Protein AF-A0A6L2Q3A5-F1 (afdb_monomer_lite)

Radius of gyration: 37.01 Å; chains: 1; bounding box: 96×45×123 Å

Structure (mmCIF, N/CA/C/O backbone):
data_AF-A0A6L2Q3A5-F1
#
_entry.id   AF-A0A6L2Q3A5-F1
#
loop_
_atom_site.group_PDB
_atom_site.id
_atom_site.type_symbol
_atom_site.label_atom_id
_atom_site.label_alt_id
_atom_site.label_comp_id
_atom_site.label_asym_id
_atom_site.label_entity_id
_atom_site.label_seq_id
_atom_site.pdbx_PDB_ins_code
_atom_site.Cartn_x
_atom_site.Cartn_y
_atom_site.Cartn_z
_atom_site.occupancy
_atom_site.B_iso_or_equiv
_atom_site.auth_seq_id
_atom_site.auth_comp_id
_atom_site.auth_asym_id
_atom_site.auth_atom_id
_atom_site.pdbx_PDB_model_num
ATOM 1 N N . MET A 1 1 ? 43.708 10.108 -1.499 1.00 29.17 1 MET A N 1
ATOM 2 C CA . MET A 1 1 ? 44.102 8.974 -2.359 1.00 29.17 1 MET A CA 1
ATOM 3 C C . MET A 1 1 ? 43.180 8.987 -3.569 1.00 29.17 1 MET A C 1
ATOM 5 O O . MET A 1 1 ? 41.983 8.860 -3.387 1.00 29.17 1 MET A O 1
ATOM 9 N N . PHE A 1 2 ? 43.770 9.268 -4.735 1.00 28.62 2 PHE A N 1
ATOM 10 C CA . PHE A 1 2 ? 43.239 9.244 -6.107 1.00 28.62 2 PHE A CA 1
ATOM 11 C C . PHE A 1 2 ? 41.902 9.943 -6.425 1.00 28.62 2 PHE A C 1
ATOM 13 O O . PHE A 1 2 ? 40.855 9.319 -6.532 1.00 28.62 2 PHE A O 1
ATOM 20 N N . THR A 1 3 ? 41.999 11.237 -6.739 1.00 26.80 3 THR A N 1
ATOM 21 C CA . THR A 1 3 ? 41.186 11.908 -7.764 1.00 26.80 3 THR A CA 1
ATOM 22 C C . THR A 1 3 ? 42.030 12.001 -9.042 1.00 26.80 3 THR A C 1
ATOM 24 O O . THR A 1 3 ? 43.096 12.611 -9.043 1.00 26.80 3 THR A O 1
ATOM 27 N N . GLY A 1 4 ? 41.599 11.341 -10.118 1.00 26.83 4 GLY A N 1
ATOM 28 C CA . GLY A 1 4 ? 42.261 11.364 -11.426 1.00 26.83 4 GLY A CA 1
ATOM 29 C C . GLY A 1 4 ? 41.361 12.027 -12.460 1.00 26.83 4 GLY A C 1
ATOM 30 O O . GLY A 1 4 ? 40.549 11.357 -13.087 1.00 26.83 4 GLY A O 1
ATOM 31 N N . ALA A 1 5 ? 41.493 13.343 -12.615 1.00 30.02 5 ALA A N 1
ATOM 32 C CA . ALA A 1 5 ? 40.903 14.090 -13.719 1.00 30.02 5 ALA A CA 1
ATOM 33 C C . ALA A 1 5 ? 41.767 13.883 -14.973 1.00 30.02 5 ALA A C 1
ATOM 35 O O . ALA A 1 5 ? 42.941 14.249 -14.987 1.00 30.02 5 ALA A O 1
ATOM 36 N N . CYS A 1 6 ? 41.202 13.286 -16.023 1.00 27.28 6 CYS A N 1
ATOM 37 C CA . CYS A 1 6 ? 41.861 13.167 -17.319 1.00 27.28 6 CYS A CA 1
ATOM 38 C C . CYS A 1 6 ? 41.531 14.416 -18.151 1.00 27.28 6 CYS A C 1
ATOM 40 O O . CYS A 1 6 ? 40.519 14.471 -18.844 1.00 27.28 6 CYS A O 1
ATOM 42 N N . GLY A 1 7 ? 42.360 15.454 -18.022 1.00 26.64 7 GLY A N 1
ATOM 43 C CA . GLY A 1 7 ? 42.389 16.574 -18.957 1.00 26.64 7 GLY A CA 1
ATOM 44 C C . GLY A 1 7 ? 43.249 16.195 -20.159 1.00 26.64 7 GLY A C 1
ATOM 45 O O . GLY A 1 7 ? 44.461 16.037 -20.022 1.00 26.64 7 GLY A O 1
ATOM 46 N N . ILE A 1 8 ? 42.640 16.035 -21.333 1.00 30.52 8 ILE A N 1
ATOM 47 C CA . ILE A 1 8 ? 43.385 15.849 -22.580 1.00 30.52 8 ILE A CA 1
ATOM 48 C C . ILE A 1 8 ? 43.798 17.234 -23.084 1.00 30.52 8 ILE A C 1
ATOM 50 O O . ILE A 1 8 ? 42.988 18.030 -23.549 1.00 30.52 8 ILE A O 1
ATOM 54 N N . SER A 1 9 ? 45.089 17.510 -22.924 1.00 25.58 9 SER A N 1
ATOM 55 C CA . SER A 1 9 ? 45.815 18.648 -23.478 1.00 25.58 9 SER A CA 1
ATOM 56 C C . SER A 1 9 ? 45.902 18.535 -25.006 1.00 25.58 9 SER A C 1
ATOM 58 O O . SER A 1 9 ? 46.461 17.570 -25.528 1.00 25.58 9 SER A O 1
ATOM 60 N N . CYS A 1 10 ? 45.390 19.534 -25.730 1.00 27.72 10 CYS A N 1
ATOM 61 C CA . CYS A 1 10 ? 45.730 19.753 -27.135 1.00 27.72 10 CYS A CA 1
ATOM 62 C C . CYS A 1 10 ? 47.142 20.353 -27.221 1.00 27.72 10 CYS A C 1
ATOM 64 O O . CYS A 1 10 ? 47.327 21.562 -27.090 1.00 27.72 10 CYS A O 1
ATOM 66 N N . GLY A 1 11 ? 48.146 19.505 -27.450 1.00 26.97 11 GLY A N 1
ATOM 67 C CA . GLY A 1 11 ? 49.492 19.944 -27.811 1.00 26.97 11 GLY A CA 1
ATOM 68 C C . GLY A 1 11 ? 49.537 20.419 -29.265 1.00 26.97 11 GLY A C 1
ATOM 69 O O . GLY A 1 11 ? 49.390 19.618 -30.184 1.00 26.97 11 GLY A O 1
ATOM 70 N N . ALA A 1 12 ? 49.746 21.718 -29.477 1.00 28.78 12 ALA A N 1
ATOM 71 C CA . ALA A 1 12 ? 50.078 22.277 -30.786 1.00 28.78 12 ALA A CA 1
ATOM 72 C C . ALA A 1 12 ? 51.491 21.826 -31.219 1.00 28.78 12 ALA A C 1
ATOM 74 O O . ALA A 1 12 ? 52.407 21.868 -30.392 1.00 28.78 12 ALA A O 1
ATOM 75 N N . PRO A 1 13 ? 51.725 21.430 -32.485 1.00 30.73 13 PRO A N 1
ATOM 76 C CA . PRO A 1 13 ? 53.071 21.124 -32.946 1.00 30.73 13 PRO A CA 1
ATOM 77 C C . PRO A 1 13 ? 53.828 22.422 -33.258 1.00 30.73 13 PRO A C 1
ATOM 79 O O . PRO A 1 13 ? 53.325 23.307 -33.951 1.00 30.73 13 PRO A O 1
ATOM 82 N N . GLN A 1 14 ? 55.060 22.532 -32.755 1.00 28.38 14 GLN A N 1
ATOM 83 C CA . GLN A 1 14 ? 55.997 23.569 -33.182 1.00 28.38 14 GLN A CA 1
ATOM 84 C C . GLN A 1 14 ? 56.480 23.284 -34.609 1.00 28.38 14 GLN A C 1
ATOM 86 O O . GLN A 1 14 ? 57.070 22.240 -34.878 1.00 28.38 14 GLN A O 1
ATOM 91 N N . LEU A 1 15 ? 56.249 24.236 -35.513 1.00 31.38 15 LEU A N 1
ATOM 92 C CA . LEU A 1 15 ? 56.819 24.264 -36.858 1.00 31.38 15 LEU A CA 1
ATOM 93 C C . LEU A 1 15 ? 58.215 24.898 -36.801 1.00 31.38 15 LEU A C 1
ATOM 95 O O . LEU A 1 15 ? 58.347 26.110 -36.640 1.00 31.38 15 LEU A O 1
ATOM 99 N N . SER A 1 16 ? 59.256 24.082 -36.963 1.00 30.48 16 SER A N 1
ATOM 100 C CA . SER A 1 16 ? 60.596 24.530 -37.347 1.00 30.48 16 SER A CA 1
ATOM 101 C C . SER A 1 16 ? 60.943 23.924 -38.711 1.00 30.48 16 SER A C 1
ATOM 103 O O . SER A 1 16 ? 60.936 22.711 -38.894 1.00 30.48 16 SER A O 1
ATOM 105 N N . GLY A 1 17 ? 61.193 24.775 -39.706 1.00 30.61 17 GLY A N 1
ATOM 106 C CA . GLY A 1 17 ? 61.565 24.340 -41.055 1.00 30.61 17 GLY A CA 1
ATOM 107 C C . GLY A 1 17 ? 61.351 25.447 -42.081 1.00 30.61 17 GLY A C 1
ATOM 108 O O . GLY A 1 17 ? 60.230 25.898 -42.278 1.00 30.61 17 GLY A O 1
ATOM 109 N N . GLY A 1 18 ? 62.446 25.932 -42.665 1.00 30.19 18 GLY A N 1
ATOM 110 C CA . GLY A 1 18 ? 62.527 27.192 -43.400 1.00 30.19 18 GLY A CA 1
ATOM 111 C C . GLY A 1 18 ? 61.745 27.279 -44.714 1.00 30.19 18 GLY A C 1
ATOM 112 O O . GLY A 1 18 ? 61.538 26.300 -45.426 1.00 30.19 18 GLY A O 1
ATOM 113 N N . CYS A 1 19 ? 61.376 28.517 -45.048 1.00 32.41 19 CYS A N 1
ATOM 114 C CA . CYS A 1 19 ? 60.864 28.919 -46.352 1.00 32.41 19 CYS A CA 1
ATOM 115 C C . CYS A 1 19 ? 61.922 28.741 -47.448 1.00 32.41 19 CYS A C 1
ATOM 117 O O . CYS A 1 19 ? 62.985 29.358 -47.393 1.00 32.41 19 CYS A O 1
ATOM 119 N N . SER A 1 20 ? 61.579 27.995 -48.496 1.00 30.89 20 SER A N 1
ATOM 120 C CA . SER A 1 20 ? 62.204 28.120 -49.812 1.00 30.89 20 SER A CA 1
ATOM 121 C C . SER A 1 20 ? 61.278 27.567 -50.901 1.00 30.89 20 SER A C 1
ATOM 123 O O . SER A 1 20 ? 61.026 26.369 -50.948 1.00 30.89 20 SER A O 1
ATOM 125 N N . ALA A 1 21 ? 60.872 28.475 -51.793 1.00 39.31 21 ALA A N 1
ATOM 126 C CA . ALA A 1 21 ? 60.414 28.279 -53.173 1.00 39.31 21 ALA A CA 1
ATOM 127 C C . ALA A 1 21 ? 59.062 27.571 -53.442 1.00 39.31 21 ALA A C 1
ATOM 129 O O . ALA A 1 21 ? 58.962 26.353 -53.467 1.00 39.31 21 ALA A O 1
ATOM 130 N N . GLY A 1 22 ? 58.060 28.406 -53.759 1.00 51.47 22 GLY A N 1
ATOM 131 C CA . GLY A 1 22 ? 57.039 28.225 -54.806 1.00 51.47 22 GLY A CA 1
ATOM 132 C C . GLY A 1 22 ? 56.294 26.891 -54.899 1.00 51.47 22 GLY A C 1
ATOM 133 O O . GLY A 1 22 ? 56.758 25.973 -55.566 1.00 51.47 22 GLY A O 1
ATOM 134 N N . MET A 1 23 ? 55.073 26.838 -54.361 1.00 45.34 23 MET A N 1
ATOM 135 C CA . MET A 1 23 ? 54.096 25.792 -54.682 1.00 45.34 23 MET A CA 1
ATOM 136 C C . MET A 1 23 ? 52.757 26.421 -55.078 1.00 45.34 23 MET A C 1
ATOM 138 O O . MET A 1 23 ? 52.242 27.297 -54.382 1.00 45.34 23 MET A O 1
ATOM 142 N N . ASP A 1 24 ? 52.217 25.971 -56.212 1.00 58.44 24 ASP A N 1
ATOM 143 C CA . ASP A 1 24 ? 51.017 26.504 -56.857 1.00 58.44 24 ASP A CA 1
ATOM 144 C C . ASP A 1 24 ? 49.741 26.316 -56.021 1.00 58.44 24 ASP A C 1
ATOM 146 O O . ASP A 1 24 ? 49.565 25.309 -55.326 1.00 58.44 24 ASP A O 1
ATOM 150 N N . LEU A 1 25 ? 48.805 27.264 -56.164 1.00 56.00 25 LEU A N 1
ATOM 151 C CA . LEU A 1 25 ? 47.524 27.350 -55.444 1.00 56.00 25 LEU A CA 1
ATOM 152 C C . LEU A 1 25 ? 46.660 26.075 -55.573 1.00 56.00 25 LEU A C 1
ATOM 154 O O . LEU A 1 25 ? 45.930 25.716 -54.649 1.00 56.00 25 LEU A O 1
ATOM 158 N N . ASN A 1 26 ? 46.800 25.339 -56.681 1.00 56.53 26 ASN A N 1
ATOM 159 C CA . ASN A 1 26 ? 46.104 24.070 -56.917 1.00 56.53 26 ASN A CA 1
ATOM 160 C C . ASN A 1 26 ? 46.598 22.933 -56.005 1.00 56.53 26 ASN A C 1
ATOM 162 O O . ASN A 1 26 ? 45.819 22.053 -55.647 1.00 56.53 26 ASN A O 1
ATOM 166 N N . THR A 1 27 ? 47.860 22.969 -55.571 1.00 57.12 27 THR A N 1
ATOM 167 C CA . THR A 1 27 ? 48.454 21.962 -54.673 1.00 57.12 27 THR A CA 1
ATOM 168 C C . THR A 1 27 ? 47.945 22.121 -53.240 1.00 57.12 27 THR A C 1
ATOM 170 O O . THR A 1 27 ? 47.695 21.136 -52.551 1.00 57.12 27 THR A O 1
ATOM 173 N N . ILE A 1 28 ? 47.716 23.364 -52.805 1.00 60.94 28 ILE A N 1
ATOM 174 C CA . ILE A 1 28 ? 47.159 23.682 -51.481 1.00 60.94 28 ILE A CA 1
ATOM 175 C C . ILE A 1 28 ? 45.678 23.283 -51.418 1.00 60.94 28 ILE A C 1
ATOM 177 O O . ILE A 1 28 ? 45.245 22.695 -50.428 1.00 60.94 28 ILE A O 1
ATOM 181 N N . ALA A 1 29 ? 44.921 23.522 -52.495 1.00 59.03 29 ALA A N 1
ATOM 182 C CA . ALA A 1 29 ? 43.527 23.091 -52.603 1.00 59.03 29 ALA A CA 1
ATOM 183 C C . ALA A 1 29 ? 43.388 21.557 -52.596 1.00 59.03 29 ALA A C 1
ATOM 185 O O . ALA A 1 29 ? 42.488 21.028 -51.945 1.00 59.03 29 ALA A O 1
ATOM 186 N N . PHE A 1 30 ? 44.306 20.835 -53.249 1.00 61.16 30 PHE A N 1
ATOM 187 C CA . PHE A 1 30 ? 44.312 19.369 -53.252 1.00 61.16 30 PHE A CA 1
ATOM 188 C C . PHE A 1 30 ? 44.667 18.787 -51.874 1.00 61.16 30 PHE A C 1
ATOM 190 O O . PHE A 1 30 ? 44.027 17.836 -51.426 1.00 61.16 30 PHE A O 1
ATOM 197 N N . CYS A 1 31 ? 45.617 19.402 -51.159 1.00 57.50 31 CYS A N 1
ATOM 198 C CA . CYS A 1 31 ? 45.943 19.030 -49.781 1.00 57.50 31 CYS A CA 1
ATOM 199 C C . CYS A 1 31 ? 44.785 19.305 -48.807 1.00 57.50 31 CYS A C 1
ATOM 201 O O . CYS A 1 31 ? 44.540 18.474 -47.939 1.00 57.50 31 CYS A O 1
ATOM 203 N N . PHE A 1 32 ? 44.040 20.407 -48.971 1.00 58.88 32 PHE A N 1
ATOM 204 C CA . PHE A 1 32 ? 42.845 20.706 -48.165 1.00 58.88 32 PHE A CA 1
ATOM 205 C C . PHE A 1 32 ? 41.656 19.781 -48.473 1.00 58.88 32 PHE A C 1
ATOM 207 O O . PHE A 1 32 ? 40.903 19.421 -47.572 1.00 58.88 32 PHE A O 1
ATOM 214 N N . LEU A 1 33 ? 41.489 19.355 -49.728 1.00 58.53 33 LEU A N 1
ATOM 215 C CA . LEU A 1 33 ? 40.471 18.371 -50.113 1.00 58.53 33 LEU A CA 1
ATOM 216 C C . LEU A 1 33 ? 40.798 16.969 -49.584 1.00 58.53 33 LEU A C 1
ATOM 218 O O . LEU A 1 33 ? 39.898 16.281 -49.111 1.00 58.53 33 LEU A O 1
ATOM 222 N N . LEU A 1 34 ? 42.073 16.564 -49.596 1.00 57.03 34 LEU A N 1
ATOM 223 C CA . LEU A 1 34 ? 42.525 15.290 -49.025 1.00 57.03 34 LEU A CA 1
ATOM 224 C C . LEU A 1 34 ? 42.427 15.260 -47.496 1.00 57.03 34 LEU A C 1
ATOM 226 O O . LEU A 1 34 ? 42.027 14.236 -46.944 1.00 57.03 34 LEU A O 1
ATOM 230 N N . THR A 1 35 ? 42.720 16.365 -46.803 1.00 55.88 35 THR A N 1
ATOM 231 C CA . THR A 1 35 ? 42.505 16.445 -45.351 1.00 55.88 35 THR A CA 1
ATOM 232 C C . THR A 1 35 ? 41.017 16.497 -45.004 1.00 55.88 35 THR A C 1
ATOM 234 O O . THR A 1 35 ? 40.606 15.793 -44.087 1.00 55.88 35 THR A O 1
ATOM 237 N N . CYS A 1 36 ? 40.172 17.191 -45.774 1.00 52.50 36 CYS A N 1
ATOM 238 C CA . CYS A 1 36 ? 38.713 17.147 -45.589 1.00 52.50 36 CYS A CA 1
ATOM 239 C C . CYS A 1 36 ? 38.091 15.771 -45.894 1.00 52.50 36 CYS A C 1
ATOM 241 O O . CYS A 1 36 ? 37.135 15.389 -45.227 1.00 52.50 36 CYS A O 1
ATOM 243 N N . LEU A 1 37 ? 38.637 14.994 -46.837 1.00 50.38 37 L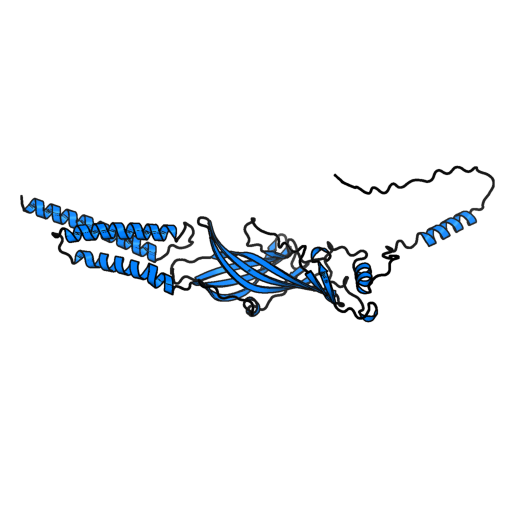EU A N 1
ATOM 244 C CA . LEU A 1 37 ? 38.208 13.608 -47.095 1.00 50.38 37 LEU A CA 1
ATOM 245 C C . LEU A 1 37 ? 38.610 12.635 -45.971 1.00 50.38 37 LEU A C 1
ATOM 247 O O . LEU A 1 37 ? 37.942 11.622 -45.793 1.00 50.38 37 LEU A O 1
ATOM 251 N N . GLN A 1 38 ? 39.654 12.945 -45.194 1.00 50.34 38 GLN A N 1
ATOM 252 C CA . GLN A 1 38 ? 40.059 12.179 -44.002 1.00 50.34 38 GLN A CA 1
ATOM 253 C C . GLN A 1 38 ? 39.375 12.672 -42.710 1.00 50.34 38 GLN A C 1
ATOM 255 O O . GLN A 1 38 ? 39.211 11.903 -41.770 1.00 50.34 38 GLN A O 1
ATOM 260 N N . LEU A 1 39 ? 38.938 13.936 -42.665 1.00 50.53 39 LEU A N 1
ATOM 261 C CA . LEU A 1 39 ? 38.184 14.533 -41.549 1.00 50.53 39 LEU A CA 1
ATOM 262 C C . LEU A 1 39 ? 36.655 14.411 -41.717 1.00 50.53 39 LEU A C 1
ATOM 264 O O . LEU A 1 39 ? 35.896 14.704 -40.795 1.00 50.53 39 LEU A O 1
ATOM 268 N N . GLY A 1 40 ? 36.193 13.939 -42.875 1.00 48.47 40 GLY A N 1
ATOM 269 C CA . GLY A 1 40 ? 34.790 13.735 -43.225 1.00 48.47 40 GLY A CA 1
ATOM 270 C C . GLY A 1 40 ? 34.231 12.373 -42.813 1.00 48.47 40 GLY A C 1
ATOM 271 O O . GLY A 1 40 ? 33.628 11.704 -43.641 1.00 48.47 40 GLY A O 1
ATOM 272 N N . CYS A 1 41 ? 34.450 11.954 -41.565 1.00 43.62 41 CYS A N 1
ATOM 273 C CA . CYS A 1 41 ? 33.616 11.000 -40.821 1.00 43.62 41 CYS A CA 1
ATOM 274 C C . CYS A 1 41 ? 34.160 10.890 -39.387 1.00 43.62 41 CYS A C 1
ATOM 276 O O . CYS A 1 41 ? 34.829 9.921 -39.043 1.00 43.62 41 CYS A O 1
ATOM 278 N N . CYS A 1 42 ? 33.806 11.827 -38.503 1.00 41.41 42 CYS A N 1
ATOM 279 C CA . CYS A 1 42 ? 33.703 11.493 -37.077 1.00 41.41 42 CYS A CA 1
ATOM 280 C C . CYS A 1 42 ? 32.483 10.579 -36.890 1.00 41.41 42 CYS A C 1
ATOM 282 O O . CYS A 1 42 ? 31.465 10.965 -36.322 1.00 41.41 42 CYS A O 1
ATOM 284 N N . ARG A 1 43 ? 32.560 9.360 -37.427 1.00 46.78 43 ARG A N 1
ATOM 285 C CA . ARG A 1 43 ? 31.737 8.261 -36.942 1.00 46.78 43 ARG A CA 1
ATOM 286 C C . ARG A 1 43 ? 32.395 7.883 -35.626 1.00 46.78 43 ARG A C 1
ATOM 288 O O . ARG A 1 43 ? 33.588 7.607 -35.622 1.00 46.78 43 ARG A O 1
ATOM 295 N N . SER A 1 44 ? 31.672 7.952 -34.516 1.00 53.19 44 SER A N 1
ATOM 296 C CA . SER A 1 44 ? 32.150 7.433 -33.235 1.00 53.19 44 SER A CA 1
ATOM 297 C C . SER A 1 44 ? 32.597 5.985 -33.451 1.00 53.19 44 SER A C 1
ATOM 299 O O . SER A 1 44 ? 31.761 5.093 -33.600 1.00 53.19 44 SER A O 1
ATOM 301 N N . GLU A 1 45 ? 33.902 5.748 -33.586 1.00 59.53 45 GLU A N 1
ATOM 302 C CA . GLU A 1 45 ? 34.428 4.415 -33.856 1.00 59.53 45 GLU A CA 1
ATOM 303 C C . GLU A 1 45 ? 34.334 3.591 -32.574 1.00 59.53 45 GLU A C 1
ATOM 305 O O . GLU A 1 45 ? 35.271 3.487 -31.791 1.00 59.53 45 GLU A O 1
ATOM 310 N N . CYS A 1 46 ? 33.177 2.970 -32.360 1.00 66.44 46 CYS A N 1
ATOM 311 C CA . CYS A 1 46 ? 32.963 1.965 -31.324 1.00 66.44 46 CYS A CA 1
ATOM 312 C C . CYS A 1 46 ? 33.591 0.612 -31.723 1.00 66.44 46 CYS A C 1
ATOM 314 O O . CYS A 1 46 ? 32.958 -0.433 -31.590 1.00 66.44 46 CYS A O 1
ATOM 316 N N . LYS A 1 47 ? 34.825 0.610 -32.250 1.00 62.50 47 LYS A N 1
ATOM 317 C CA . LYS A 1 47 ? 35.569 -0.605 -32.621 1.00 62.50 47 LYS A CA 1
ATOM 318 C C . LYS A 1 47 ? 36.692 -0.877 -31.625 1.00 62.50 47 LYS A C 1
ATOM 320 O O . LYS A 1 47 ? 37.491 0.001 -31.321 1.00 62.50 47 LYS A O 1
ATOM 325 N N . SER A 1 48 ? 36.765 -2.116 -31.154 1.00 61.59 48 SER A N 1
ATOM 326 C CA . SER A 1 48 ? 37.829 -2.639 -30.293 1.00 61.59 48 SER A CA 1
ATOM 327 C C . SER A 1 48 ? 38.672 -3.681 -31.039 1.00 61.59 48 SER A C 1
ATOM 329 O O . SER A 1 48 ? 38.257 -4.248 -32.050 1.00 61.59 48 SER A O 1
ATOM 331 N N . SER A 1 49 ? 39.882 -3.917 -30.532 1.00 58.69 49 SER A N 1
ATOM 332 C CA . SER A 1 49 ? 40.902 -4.813 -31.093 1.00 58.69 49 SER A CA 1
ATOM 333 C C . SER A 1 49 ? 41.015 -6.170 -30.371 1.00 58.69 49 SER A C 1
ATOM 335 O O . SER A 1 49 ? 41.996 -6.885 -30.571 1.00 58.69 49 SER A O 1
ATOM 337 N N . ALA A 1 50 ? 40.045 -6.534 -29.523 1.00 61.38 50 ALA A N 1
ATOM 338 C CA . ALA A 1 50 ? 40.092 -7.730 -28.674 1.00 61.38 50 ALA A CA 1
ATOM 339 C C . ALA A 1 50 ? 39.153 -8.852 -29.172 1.00 61.38 50 ALA A C 1
ATOM 341 O O . ALA A 1 50 ? 38.147 -8.558 -29.820 1.00 61.38 50 ALA A O 1
ATOM 342 N N . PRO A 1 51 ? 39.441 -10.138 -28.872 1.00 57.09 51 PRO A N 1
ATOM 343 C CA . PRO A 1 51 ? 38.501 -11.225 -29.124 1.00 57.09 51 PRO A CA 1
ATOM 344 C C . PRO A 1 51 ? 37.324 -11.102 -28.154 1.00 57.09 51 PRO A C 1
ATOM 346 O O . PRO A 1 51 ? 37.493 -11.186 -26.939 1.00 57.09 51 PRO A O 1
ATOM 349 N N . GLU A 1 52 ? 36.134 -10.887 -28.694 1.00 69.56 52 GLU A N 1
ATOM 350 C CA . GLU A 1 52 ? 34.933 -10.585 -27.920 1.00 69.56 52 GLU A CA 1
ATOM 351 C C . GLU A 1 52 ? 33.846 -11.610 -28.171 1.00 69.56 52 GLU A C 1
ATOM 353 O O . GLU A 1 52 ? 33.730 -12.157 -29.270 1.00 69.56 52 GLU A O 1
ATOM 358 N N . THR A 1 53 ? 33.033 -11.873 -27.147 1.00 87.56 53 THR A N 1
ATOM 359 C CA . THR A 1 53 ? 31.839 -12.689 -27.344 1.00 87.56 53 THR A CA 1
ATOM 360 C C . THR A 1 53 ? 30.852 -11.948 -28.251 1.00 87.56 53 THR A C 1
ATOM 362 O O . THR A 1 53 ? 30.812 -10.717 -28.279 1.00 87.56 53 THR A O 1
ATOM 365 N N . GLU A 1 54 ? 30.009 -12.688 -28.976 1.00 88.38 54 GLU A N 1
ATOM 366 C CA . GLU A 1 54 ? 28.953 -12.102 -29.820 1.00 88.38 54 GLU A CA 1
ATOM 367 C C . GLU A 1 54 ? 28.027 -11.159 -29.021 1.00 88.38 54 GLU A C 1
ATOM 369 O O . GLU A 1 54 ? 27.553 -10.155 -29.550 1.00 88.38 54 GLU A O 1
ATOM 374 N N . LEU A 1 55 ? 27.827 -11.439 -27.724 1.00 89.75 55 LEU A N 1
ATOM 375 C CA . LEU A 1 55 ? 27.066 -10.587 -26.808 1.00 89.75 55 LEU A CA 1
ATOM 376 C C . LEU A 1 55 ? 27.800 -9.283 -26.465 1.00 89.75 55 LEU A C 1
ATOM 378 O O . LEU A 1 55 ? 27.158 -8.239 -26.368 1.00 89.75 55 LEU A O 1
ATOM 382 N N . ASP A 1 56 ? 29.119 -9.321 -26.279 1.00 89.44 56 ASP A N 1
ATOM 383 C CA . ASP A 1 56 ? 29.910 -8.118 -25.996 1.00 89.44 56 ASP A CA 1
ATOM 384 C C . ASP A 1 56 ? 29.957 -7.195 -27.216 1.00 89.44 56 ASP A C 1
ATOM 386 O O . ASP A 1 56 ? 29.805 -5.978 -27.070 1.00 89.44 56 ASP A O 1
ATOM 390 N N . ARG A 1 57 ? 30.075 -7.775 -28.422 1.00 90.50 57 ARG A N 1
ATOM 391 C CA . ARG A 1 57 ? 29.949 -7.028 -29.682 1.00 90.50 57 ARG A CA 1
ATOM 392 C C . ARG A 1 57 ? 28.583 -6.350 -29.778 1.00 90.50 57 ARG A C 1
ATOM 394 O O . ARG A 1 57 ? 28.528 -5.141 -29.989 1.00 90.50 57 ARG A O 1
ATOM 401 N N . LEU A 1 58 ? 27.502 -7.104 -29.549 1.00 92.00 58 LEU A N 1
ATOM 402 C CA . LEU A 1 58 ? 26.136 -6.573 -29.549 1.00 92.00 58 LEU A CA 1
ATOM 403 C C . LEU A 1 58 ? 25.977 -5.419 -28.554 1.00 92.00 58 LEU A C 1
ATOM 405 O O . LEU A 1 58 ? 25.509 -4.349 -28.928 1.00 92.00 58 LEU A O 1
ATOM 409 N N . LYS A 1 59 ? 26.386 -5.609 -27.294 1.00 91.62 59 LYS A N 1
ATOM 410 C CA . LYS A 1 59 ? 26.263 -4.572 -26.262 1.00 91.62 59 LYS A CA 1
ATOM 411 C C . LYS A 1 59 ? 27.002 -3.299 -26.659 1.00 91.62 59 LYS A C 1
ATOM 413 O O . LYS A 1 59 ? 26.459 -2.213 -26.491 1.00 91.62 59 LYS A O 1
ATOM 418 N N . ARG A 1 60 ? 28.216 -3.401 -27.200 1.00 89.25 60 ARG A N 1
ATOM 419 C CA . ARG A 1 60 ? 28.966 -2.206 -27.598 1.00 89.25 60 ARG A CA 1
ATOM 420 C C . ARG A 1 60 ? 28.295 -1.455 -28.734 1.00 89.25 60 ARG A C 1
ATOM 422 O O . ARG A 1 60 ? 28.217 -0.235 -28.658 1.00 89.25 60 ARG A O 1
ATOM 429 N N . GLU A 1 61 ? 27.836 -2.160 -29.765 1.00 90.56 61 GLU A N 1
ATOM 430 C CA . GLU A 1 61 ? 27.147 -1.524 -30.890 1.00 90.56 61 GLU A CA 1
ATOM 431 C C . GLU A 1 61 ? 25.831 -0.881 -30.442 1.00 90.56 61 GLU A C 1
ATOM 433 O O . GLU A 1 61 ? 25.551 0.251 -30.823 1.00 90.56 61 GLU A O 1
ATOM 438 N N . LEU A 1 62 ? 25.084 -1.550 -29.560 1.00 91.50 62 LEU A N 1
ATOM 439 C CA . LEU A 1 62 ? 23.802 -1.064 -29.056 1.00 91.50 62 LEU A CA 1
ATOM 440 C C . LEU A 1 62 ? 23.935 0.166 -28.144 1.00 91.50 62 LEU A C 1
ATOM 442 O O . LEU A 1 62 ? 23.125 1.083 -28.230 1.00 91.50 62 LEU A O 1
ATOM 446 N N . PHE A 1 63 ? 24.958 0.206 -27.283 1.00 92.12 63 PHE A N 1
ATOM 447 C CA . PHE A 1 63 ? 25.200 1.335 -26.369 1.00 92.12 63 PHE A CA 1
ATOM 448 C C . PHE A 1 63 ? 26.110 2.421 -26.955 1.00 92.12 63 PHE A C 1
ATOM 450 O O . PHE A 1 63 ? 26.406 3.411 -26.285 1.00 92.12 63 PHE A O 1
ATOM 457 N N . CYS A 1 64 ? 26.552 2.275 -28.205 1.00 91.06 64 CYS A N 1
ATOM 458 C CA . CYS A 1 64 ? 27.373 3.274 -28.876 1.00 91.06 64 CYS A CA 1
ATOM 459 C C . CYS A 1 64 ? 26.562 4.557 -29.118 1.00 91.06 64 CYS A C 1
ATOM 461 O O . CYS A 1 64 ? 25.675 4.590 -29.966 1.00 91.06 64 CYS A O 1
ATOM 463 N N . GLY A 1 65 ? 26.863 5.623 -28.371 1.00 87.94 65 GLY A N 1
ATOM 464 C CA . GLY A 1 65 ? 26.125 6.888 -28.468 1.00 87.94 65 GLY A CA 1
ATOM 465 C C . GLY A 1 65 ? 24.704 6.830 -27.896 1.00 87.94 65 GLY A C 1
ATOM 466 O O . GLY A 1 65 ? 23.921 7.748 -28.132 1.00 87.94 65 GLY A O 1
ATOM 467 N N . TYR A 1 66 ? 24.368 5.772 -27.151 1.00 92.62 66 TYR A N 1
ATOM 468 C CA . TYR A 1 66 ? 23.105 5.691 -26.429 1.00 92.62 66 TYR A CA 1
ATOM 469 C C . TYR A 1 66 ? 23.165 6.569 -25.180 1.00 92.62 66 TYR A C 1
ATOM 471 O O . TYR A 1 66 ? 24.026 6.389 -24.321 1.00 92.62 66 TYR A O 1
ATOM 479 N N . GLU A 1 67 ? 22.213 7.487 -25.070 1.00 91.50 67 GLU A N 1
ATOM 480 C CA . GLU A 1 67 ? 22.071 8.378 -23.927 1.00 91.50 67 GLU A CA 1
ATOM 481 C C . GLU A 1 67 ? 20.813 7.989 -23.139 1.00 91.50 67 GLU A C 1
ATOM 483 O O . GLU A 1 67 ? 19.686 8.083 -23.641 1.00 91.50 67 GLU A O 1
ATOM 488 N N . ASN A 1 68 ? 21.010 7.533 -21.899 1.00 89.88 68 ASN A N 1
ATOM 489 C CA . ASN A 1 68 ? 19.942 7.011 -21.041 1.00 89.88 68 ASN A CA 1
ATOM 490 C C . ASN A 1 68 ? 19.045 8.112 -20.450 1.00 89.88 68 ASN A C 1
ATOM 492 O O . ASN A 1 68 ? 17.952 7.816 -19.975 1.00 89.88 68 ASN A O 1
ATOM 496 N N . SER A 1 69 ? 19.468 9.377 -20.496 1.00 87.38 69 SER A N 1
ATOM 497 C CA . SER A 1 69 ? 18.651 10.518 -20.071 1.00 87.38 69 SER A CA 1
ATOM 498 C C . SER A 1 69 ? 17.572 10.900 -21.094 1.00 87.38 69 SER A C 1
ATOM 500 O O . SER A 1 69 ? 16.603 11.577 -20.747 1.00 87.38 69 SER A O 1
ATOM 502 N N . ILE A 1 70 ? 17.690 10.432 -22.342 1.00 89.06 70 ILE A N 1
ATOM 503 C CA . ILE A 1 70 ? 16.750 10.744 -23.421 1.00 89.06 70 ILE A CA 1
ATOM 504 C C . ILE A 1 70 ? 15.618 9.715 -23.447 1.00 89.06 70 ILE A C 1
ATOM 506 O O . ILE A 1 70 ? 15.856 8.516 -23.627 1.00 89.06 70 ILE A O 1
ATOM 510 N N . LYS A 1 71 ? 14.381 10.209 -23.324 1.00 88.56 71 LYS A N 1
ATOM 511 C CA . LYS A 1 71 ? 13.149 9.419 -23.425 1.00 88.56 71 LYS A CA 1
ATOM 512 C C . LYS A 1 71 ? 13.007 8.781 -24.814 1.00 88.56 71 LYS A C 1
ATOM 514 O O . LYS A 1 71 ? 13.197 9.485 -25.805 1.00 88.56 71 LYS A O 1
ATOM 519 N N . PRO A 1 72 ? 12.644 7.490 -24.915 1.00 88.25 72 PRO A N 1
ATOM 520 C CA . PRO A 1 72 ? 12.339 6.869 -26.192 1.00 88.25 72 PRO A CA 1
ATOM 521 C C . PRO A 1 72 ? 11.031 7.426 -26.749 1.00 88.25 72 PRO A C 1
ATOM 523 O O . PRO A 1 72 ? 10.016 7.505 -26.052 1.00 88.25 72 PRO A O 1
ATOM 526 N N . GLU A 1 73 ? 11.046 7.806 -28.018 1.00 81.38 73 GLU A N 1
ATOM 527 C CA . GLU A 1 73 ? 9.831 8.149 -28.750 1.00 81.38 73 GLU A CA 1
ATOM 528 C C . GLU A 1 73 ? 9.149 6.863 -29.222 1.00 81.38 73 GLU A C 1
ATOM 530 O O . GLU A 1 73 ? 9.810 5.878 -29.554 1.00 81.38 73 GLU A O 1
ATOM 535 N N . SER A 1 74 ? 7.816 6.846 -29.209 1.00 73.25 74 SER A N 1
ATOM 536 C CA . SER A 1 74 ? 7.068 5.712 -29.738 1.00 73.25 74 SER A CA 1
ATOM 537 C C . SER A 1 74 ? 6.970 5.826 -31.255 1.00 73.25 74 SER A C 1
ATOM 539 O O . SER A 1 74 ? 6.863 6.919 -31.812 1.00 73.25 74 SER A O 1
ATOM 541 N N . ARG A 1 75 ? 6.882 4.680 -31.932 1.00 67.44 75 ARG A N 1
ATOM 542 C CA . ARG A 1 75 ? 6.621 4.599 -33.374 1.00 67.44 75 ARG A CA 1
ATOM 543 C C . ARG A 1 75 ? 5.409 5.419 -33.827 1.00 67.44 75 ARG A C 1
ATOM 545 O O . ARG A 1 75 ? 5.358 5.874 -34.968 1.00 67.44 75 ARG A O 1
ATOM 552 N N . TRP A 1 76 ? 4.410 5.562 -32.953 1.00 65.31 76 TRP A N 1
ATOM 553 C CA . TRP A 1 76 ? 3.116 6.180 -33.259 1.00 65.31 76 TRP A CA 1
ATOM 554 C C . TRP A 1 76 ? 2.947 7.589 -32.676 1.00 65.31 76 TRP A C 1
ATOM 556 O O . TRP A 1 76 ? 1.871 8.170 -32.809 1.00 65.31 76 TRP A O 1
ATOM 566 N N . GLY A 1 77 ? 3.985 8.158 -32.054 1.00 75.12 77 GLY A N 1
ATOM 567 C CA . GLY A 1 77 ? 3.944 9.518 -31.525 1.00 75.12 77 GLY A CA 1
ATOM 568 C C . GLY A 1 77 ? 4.982 9.794 -30.440 1.00 75.12 77 GLY A C 1
ATOM 569 O O . GLY A 1 77 ? 5.763 8.937 -30.040 1.00 75.12 77 GLY A O 1
ATOM 570 N N . ASN A 1 78 ? 4.951 11.011 -29.901 1.00 81.00 78 ASN A N 1
ATOM 571 C CA . ASN A 1 78 ? 5.899 11.446 -28.872 1.00 81.00 78 ASN A CA 1
ATOM 572 C C . ASN A 1 78 ? 5.562 10.918 -27.455 1.00 81.00 78 ASN A C 1
ATOM 574 O O . ASN A 1 78 ? 6.183 11.318 -26.474 1.00 81.00 78 ASN A O 1
ATOM 578 N N . THR A 1 79 ? 4.582 10.023 -27.313 1.00 86.81 79 THR A N 1
ATOM 579 C CA . THR A 1 79 ? 4.167 9.464 -26.017 1.00 86.81 79 THR A CA 1
ATOM 580 C C . THR A 1 79 ? 4.752 8.073 -25.833 1.00 86.81 79 THR A C 1
ATOM 582 O O . THR A 1 79 ? 4.561 7.198 -26.674 1.00 86.81 79 THR A O 1
ATOM 585 N N . THR A 1 80 ? 5.455 7.850 -24.727 1.00 88.94 80 THR A N 1
ATOM 586 C CA . THR A 1 80 ? 5.982 6.532 -24.364 1.00 88.94 80 THR A CA 1
ATOM 587 C C . THR A 1 80 ? 4.928 5.797 -23.551 1.00 88.94 80 THR A C 1
ATOM 589 O O . THR A 1 80 ? 4.524 6.266 -22.487 1.00 88.94 80 THR A O 1
ATOM 592 N N . LEU A 1 81 ? 4.486 4.643 -24.042 1.00 90.69 81 LEU A N 1
ATOM 593 C CA . LEU A 1 81 ? 3.537 3.798 -23.327 1.00 90.69 81 LEU A CA 1
ATOM 594 C C . LEU A 1 81 ? 4.294 2.892 -22.360 1.00 90.69 81 LEU A C 1
ATOM 596 O O . LEU A 1 81 ? 5.209 2.170 -22.766 1.00 90.69 81 LEU A O 1
ATOM 600 N N . VAL A 1 82 ? 3.906 2.918 -21.088 1.00 90.62 82 VAL A N 1
ATOM 601 C CA . VAL A 1 82 ? 4.488 2.052 -20.061 1.00 90.62 82 VAL A CA 1
ATOM 602 C C . VAL A 1 82 ? 3.385 1.193 -19.466 1.00 90.62 82 VAL A C 1
ATOM 604 O O . VAL A 1 82 ? 2.452 1.686 -18.832 1.00 90.62 82 VAL A O 1
ATOM 607 N N . HIS A 1 83 ? 3.500 -0.119 -19.654 1.00 90.44 83 HIS A N 1
ATOM 608 C CA . HIS A 1 83 ? 2.660 -1.080 -18.959 1.00 90.44 83 HIS A CA 1
ATOM 609 C C . HIS A 1 83 ? 3.221 -1.301 -17.560 1.00 90.44 83 HIS A C 1
ATOM 611 O O . HIS A 1 83 ? 4.338 -1.803 -17.399 1.00 90.44 83 HIS A O 1
ATOM 617 N N . MET A 1 84 ? 2.427 -0.934 -16.561 1.00 86.88 84 MET A N 1
ATOM 618 C CA . MET A 1 84 ? 2.750 -1.149 -15.162 1.00 86.88 84 MET A CA 1
ATOM 619 C C . MET A 1 84 ? 1.898 -2.281 -14.609 1.00 86.88 84 MET A C 1
ATOM 621 O O . MET A 1 84 ? 0.675 -2.277 -14.720 1.00 86.88 84 MET A O 1
ATOM 625 N N . TYR A 1 85 ? 2.562 -3.231 -13.974 1.00 87.56 85 TYR A N 1
ATOM 626 C CA . TYR A 1 85 ? 1.944 -4.366 -13.322 1.00 87.56 85 TYR A CA 1
ATOM 627 C C . TYR A 1 85 ? 2.347 -4.373 -11.847 1.00 87.56 85 TYR A C 1
ATOM 629 O O . TYR A 1 85 ? 3.533 -4.362 -11.525 1.00 87.56 85 TYR A O 1
ATOM 637 N N . LEU A 1 86 ? 1.368 -4.377 -10.950 1.00 85.88 86 LEU A N 1
ATOM 638 C CA . LEU A 1 86 ? 1.531 -4.357 -9.502 1.00 85.88 86 LEU A CA 1
ATOM 639 C C . LEU A 1 86 ? 0.915 -5.625 -8.918 1.00 85.88 86 LEU A C 1
ATOM 641 O O . LEU A 1 86 ? -0.284 -5.835 -9.033 1.00 85.88 86 LEU A O 1
ATOM 645 N N . LEU A 1 87 ? 1.727 -6.457 -8.277 1.00 88.88 87 LEU A N 1
ATOM 646 C CA . LEU A 1 87 ? 1.274 -7.661 -7.581 1.00 88.88 87 LEU A CA 1
ATOM 647 C C . LEU A 1 87 ? 1.490 -7.457 -6.084 1.00 88.88 87 LEU A C 1
ATOM 649 O O . LEU A 1 87 ? 2.634 -7.367 -5.629 1.00 88.88 87 LEU A O 1
ATOM 653 N N . LEU A 1 88 ? 0.411 -7.359 -5.312 1.00 89.00 88 LEU A N 1
ATOM 654 C CA . LEU A 1 88 ? 0.484 -7.226 -3.862 1.00 89.00 88 LEU A CA 1
ATOM 655 C C . LEU A 1 88 ? 1.004 -8.538 -3.272 1.00 89.00 88 LEU A C 1
ATOM 657 O O . LEU A 1 88 ? 0.375 -9.585 -3.406 1.00 89.00 88 LEU A O 1
ATOM 661 N N . ARG A 1 89 ? 2.151 -8.483 -2.593 1.00 89.00 89 ARG A N 1
ATOM 662 C CA . ARG A 1 89 ? 2.742 -9.652 -1.932 1.00 89.00 89 ARG A CA 1
ATOM 663 C C . ARG A 1 89 ? 2.304 -9.759 -0.481 1.00 89.00 89 ARG A C 1
ATOM 665 O O . ARG A 1 89 ? 1.941 -10.833 -0.021 1.00 89.00 89 ARG A O 1
ATOM 672 N N . ARG A 1 90 ? 2.394 -8.658 0.257 1.00 89.06 90 ARG A N 1
ATOM 673 C CA . ARG A 1 90 ? 2.009 -8.568 1.670 1.00 89.06 90 ARG A CA 1
ATOM 674 C C . ARG A 1 90 ? 1.775 -7.112 2.035 1.00 89.06 90 ARG A C 1
ATOM 676 O O . ARG A 1 90 ? 2.264 -6.221 1.344 1.00 89.06 90 ARG A O 1
ATOM 683 N N . PHE A 1 91 ? 1.115 -6.883 3.156 1.00 87.88 91 PHE A N 1
ATOM 684 C CA . PHE A 1 91 ? 1.020 -5.561 3.752 1.00 87.88 91 PHE A CA 1
ATOM 685 C C . PHE A 1 91 ? 1.124 -5.645 5.269 1.00 87.88 91 PHE A C 1
ATOM 687 O O . PHE A 1 91 ? 0.803 -6.676 5.869 1.00 87.88 91 PHE A O 1
ATOM 694 N N . THR A 1 92 ? 1.559 -4.549 5.876 1.00 83.50 92 THR A N 1
ATOM 695 C CA . THR A 1 92 ? 1.637 -4.382 7.324 1.00 83.50 92 THR A CA 1
ATOM 696 C C . THR A 1 92 ? 1.050 -3.026 7.667 1.00 83.50 92 THR A C 1
ATOM 698 O O . THR A 1 92 ? 1.495 -2.019 7.123 1.00 83.50 92 THR A O 1
ATOM 701 N N . LEU A 1 93 ? 0.056 -2.997 8.552 1.00 75.81 93 LEU A N 1
ATOM 702 C CA . LEU A 1 93 ? -0.399 -1.737 9.121 1.00 75.81 93 LEU A CA 1
ATOM 703 C C . LEU A 1 93 ? 0.571 -1.349 10.228 1.00 75.81 93 LEU A C 1
ATOM 705 O O . LEU A 1 93 ? 0.852 -2.144 11.125 1.00 75.81 93 LEU A O 1
ATOM 709 N N . VAL A 1 94 ? 1.099 -0.138 10.125 1.00 69.88 94 VAL A N 1
ATOM 710 C CA . VAL A 1 94 ? 1.901 0.492 11.161 1.00 69.88 94 VAL A CA 1
ATOM 711 C C . VAL A 1 94 ? 1.073 1.662 11.658 1.00 69.88 94 VAL A C 1
ATOM 713 O O . VAL A 1 94 ? 0.971 2.692 10.997 1.00 69.88 94 VAL A O 1
ATOM 716 N N . SER A 1 95 ? 0.431 1.474 12.806 1.00 61.12 95 SER A N 1
ATOM 717 C CA . SER A 1 95 ? -0.174 2.597 13.514 1.00 61.12 95 SER A CA 1
ATOM 718 C C . SER A 1 95 ? 0.961 3.290 14.260 1.00 61.12 95 SER A C 1
ATOM 720 O O . SER A 1 95 ? 1.519 2.726 15.205 1.00 61.12 95 SER A O 1
ATOM 722 N N . ASP A 1 96 ? 1.397 4.444 13.754 1.00 53.69 96 ASP A N 1
ATOM 723 C CA . ASP A 1 96 ? 2.317 5.297 14.496 1.00 53.69 96 ASP A CA 1
ATOM 724 C C . ASP A 1 96 ? 1.513 6.094 15.523 1.00 53.69 96 ASP A C 1
ATOM 726 O O . ASP A 1 96 ? 0.466 6.664 15.213 1.00 53.69 96 ASP A O 1
ATOM 730 N N . ASN A 1 97 ? 1.997 6.109 16.761 1.00 47.28 97 ASN A N 1
ATOM 731 C CA . ASN A 1 97 ? 1.224 6.365 17.975 1.00 47.28 97 ASN A CA 1
ATOM 732 C C . ASN A 1 97 ? 0.707 7.815 18.123 1.00 47.28 97 ASN A C 1
ATOM 734 O O . ASN A 1 97 ? 0.216 8.166 19.197 1.00 47.28 97 ASN A O 1
ATOM 738 N N . CYS A 1 98 ? 0.822 8.666 17.094 1.00 47.53 98 CYS A N 1
ATOM 739 C CA . CYS A 1 98 ? 0.508 10.092 17.198 1.00 47.53 98 CYS A CA 1
ATOM 740 C C . CYS A 1 98 ? -0.021 10.815 15.942 1.00 47.53 98 CYS A C 1
ATOM 742 O O . CYS A 1 98 ? -0.578 11.892 16.138 1.00 47.53 98 CYS A O 1
ATOM 744 N N . GLU A 1 99 ? 0.106 10.332 14.694 1.00 50.47 99 GLU A N 1
ATOM 745 C CA . GLU A 1 99 ? -0.233 11.198 13.535 1.00 50.47 99 GLU A CA 1
ATOM 746 C C . GLU A 1 99 ? -1.133 10.568 12.456 1.00 50.47 99 GLU A C 1
ATOM 748 O O . GLU A 1 99 ? -2.125 11.208 12.100 1.00 50.47 99 GLU A O 1
ATOM 753 N N . ARG A 1 100 ? -0.880 9.341 11.964 1.00 57.81 100 ARG A N 1
ATOM 754 C CA . ARG A 1 100 ? -1.704 8.672 10.926 1.00 57.81 100 ARG A CA 1
ATOM 755 C C . ARG A 1 100 ? -1.585 7.142 10.968 1.00 57.81 100 ARG A C 1
ATOM 757 O O . ARG A 1 100 ? -0.514 6.615 11.261 1.00 57.81 100 ARG A O 1
ATOM 764 N N . ASP A 1 101 ? -2.651 6.436 10.579 1.00 63.81 101 ASP A N 1
ATOM 765 C CA . ASP A 1 101 ? -2.570 5.010 10.243 1.00 63.81 101 ASP A CA 1
ATOM 766 C C . ASP A 1 101 ? -1.893 4.854 8.878 1.00 63.81 101 ASP A C 1
ATOM 768 O O . ASP A 1 101 ? -2.485 5.118 7.828 1.00 63.81 101 ASP A O 1
ATOM 772 N N . ILE A 1 102 ? -0.631 4.428 8.889 1.00 72.38 102 ILE A N 1
ATOM 773 C CA . ILE A 1 102 ? 0.142 4.210 7.670 1.00 72.38 102 ILE A CA 1
ATOM 774 C C . ILE A 1 102 ? 0.156 2.716 7.376 1.00 72.38 102 ILE A C 1
ATOM 776 O O . ILE A 1 102 ? 0.573 1.895 8.195 1.00 72.38 102 ILE A O 1
ATOM 780 N N . ILE A 1 103 ? -0.258 2.338 6.170 1.00 79.56 103 ILE A N 1
ATOM 781 C CA . ILE A 1 103 ? -0.081 0.966 5.704 1.00 79.56 103 ILE A CA 1
ATOM 782 C C . ILE A 1 103 ? 1.152 0.873 4.817 1.00 79.56 103 ILE A C 1
ATOM 784 O O . ILE A 1 103 ? 1.326 1.633 3.866 1.00 79.56 103 ILE A O 1
ATOM 788 N N . ILE A 1 104 ? 2.011 -0.094 5.120 1.00 83.94 104 ILE A N 1
ATOM 789 C CA . ILE A 1 104 ? 3.150 -0.442 4.281 1.00 83.94 104 ILE A CA 1
ATOM 790 C C . ILE A 1 104 ? 2.712 -1.579 3.365 1.00 83.94 104 ILE A C 1
ATOM 792 O O . ILE A 1 104 ? 2.514 -2.715 3.805 1.00 83.94 104 ILE A O 1
ATOM 796 N N . LEU A 1 105 ? 2.566 -1.275 2.081 1.00 84.56 105 LEU A N 1
ATOM 797 C CA . LEU A 1 105 ? 2.219 -2.224 1.032 1.00 84.56 105 LEU A CA 1
ATOM 798 C C . LEU A 1 105 ? 3.494 -2.702 0.338 1.00 84.56 105 LEU A C 1
ATOM 800 O O . LEU A 1 105 ? 4.235 -1.902 -0.228 1.00 84.56 105 LEU A O 1
ATOM 804 N N . SER A 1 106 ? 3.755 -4.007 0.344 1.00 86.69 106 SER A N 1
ATOM 805 C CA . SER A 1 106 ? 4.856 -4.605 -0.415 1.00 86.69 106 SER A CA 1
ATOM 806 C C . SER A 1 106 ? 4.337 -5.183 -1.728 1.00 86.69 106 SER A C 1
ATOM 808 O O . SER A 1 106 ? 3.589 -6.166 -1.730 1.00 86.69 106 SER A O 1
ATOM 810 N N . PHE A 1 107 ? 4.805 -4.630 -2.842 1.00 85.31 107 PHE A N 1
ATOM 811 C CA . PHE A 1 107 ? 4.476 -5.074 -4.190 1.00 85.31 107 PHE A CA 1
ATOM 812 C C . PHE A 1 107 ? 5.673 -5.715 -4.896 1.00 85.31 107 PHE A C 1
ATOM 814 O O . PHE A 1 107 ? 6.834 -5.359 -4.675 1.00 85.31 107 PHE A O 1
ATOM 821 N N . ILE A 1 108 ? 5.366 -6.636 -5.806 1.00 87.69 108 ILE A N 1
ATOM 822 C CA . ILE A 1 108 ? 6.209 -6.921 -6.964 1.00 87.69 108 ILE A CA 1
ATOM 823 C C . ILE A 1 108 ? 5.719 -6.003 -8.073 1.00 87.69 108 ILE A C 1
ATOM 825 O O . ILE A 1 108 ? 4.563 -6.094 -8.484 1.00 87.69 108 ILE A O 1
ATOM 829 N N . SER A 1 109 ? 6.585 -5.115 -8.540 1.00 86.12 109 SER A N 1
ATOM 830 C CA . SER A 1 109 ? 6.302 -4.249 -9.675 1.00 86.12 109 SER A CA 1
ATOM 831 C C . SER A 1 109 ? 6.996 -4.778 -10.921 1.00 86.12 109 SER A C 1
ATOM 833 O O . SER A 1 109 ? 8.167 -5.155 -10.891 1.00 86.12 109 SER A O 1
ATOM 835 N N . MET A 1 110 ? 6.269 -4.802 -12.028 1.00 87.88 110 MET A N 1
ATOM 836 C CA . MET A 1 110 ? 6.788 -5.162 -13.336 1.00 87.88 110 MET A CA 1
ATOM 837 C C . MET A 1 110 ? 6.468 -4.033 -14.309 1.00 87.88 110 MET A C 1
ATOM 839 O O . MET A 1 110 ? 5.311 -3.680 -14.517 1.00 87.88 110 MET A O 1
ATOM 843 N N . GLN A 1 111 ? 7.519 -3.472 -14.894 1.00 89.50 111 GLN A N 1
ATOM 844 C CA . GLN A 1 111 ? 7.442 -2.389 -15.865 1.00 89.50 111 GLN A CA 1
ATOM 845 C C . GLN A 1 111 ? 7.814 -2.932 -17.235 1.00 89.50 111 GLN A C 1
ATOM 847 O O . GLN A 1 111 ? 8.832 -3.616 -17.375 1.00 89.50 111 GLN A O 1
ATOM 852 N N . VAL A 1 112 ? 6.994 -2.625 -18.237 1.00 92.44 112 VAL A N 1
ATOM 853 C CA . VAL A 1 112 ? 7.245 -3.002 -19.626 1.00 92.44 1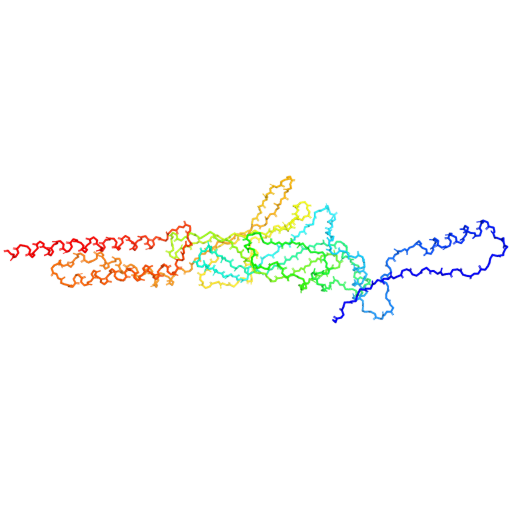12 VAL A CA 1
ATOM 854 C C . VAL A 1 112 ? 7.055 -1.793 -20.527 1.00 92.44 112 VAL A C 1
ATOM 856 O O . VAL A 1 112 ? 5.995 -1.170 -20.517 1.00 92.44 112 VAL A O 1
ATOM 859 N N . TRP A 1 113 ? 8.071 -1.493 -21.324 1.00 92.94 113 TRP A N 1
ATOM 860 C CA . TRP A 1 113 ? 8.033 -0.450 -22.347 1.00 92.94 113 TRP A CA 1
ATOM 861 C C . TRP A 1 113 ? 8.858 -0.879 -23.561 1.00 92.94 113 TRP A C 1
ATOM 863 O O . TRP A 1 113 ? 9.522 -1.919 -23.543 1.00 92.94 113 TRP A O 1
ATOM 873 N N . GLU A 1 114 ? 8.809 -0.081 -24.620 1.00 93.00 114 GLU A N 1
ATOM 874 C CA . GLU A 1 114 ? 9.571 -0.305 -25.847 1.00 93.00 114 GLU A CA 1
ATOM 875 C C . GLU A 1 114 ? 10.513 0.882 -26.100 1.00 93.00 114 GLU A C 1
ATOM 877 O O . GLU A 1 114 ? 10.121 2.039 -25.949 1.00 93.00 114 GLU A O 1
ATOM 882 N N . ASP A 1 115 ? 11.766 0.593 -26.459 1.00 93.00 115 ASP A N 1
ATOM 883 C CA . ASP A 1 115 ? 12.767 1.565 -26.908 1.00 93.00 115 ASP A CA 1
ATOM 884 C C . ASP A 1 115 ? 13.308 1.111 -28.271 1.00 93.00 115 ASP A C 1
ATOM 886 O O . ASP A 1 115 ? 14.064 0.141 -28.371 1.00 93.00 115 ASP A O 1
ATOM 890 N N . GLU A 1 116 ? 12.921 1.814 -29.338 1.00 90.50 116 GLU A N 1
ATOM 891 C CA . GLU A 1 116 ? 13.321 1.466 -30.708 1.00 90.50 116 GLU A CA 1
ATOM 892 C C . GLU A 1 116 ? 14.840 1.555 -30.928 1.00 90.50 116 GLU A C 1
ATOM 894 O O . GLU A 1 116 ? 15.386 0.862 -31.791 1.00 90.50 116 GLU A O 1
ATOM 899 N N . ARG A 1 117 ? 15.546 2.358 -30.119 1.00 91.56 117 ARG A N 1
ATOM 900 C CA . ARG A 1 117 ? 17.010 2.494 -30.181 1.00 91.56 117 ARG A CA 1
ATOM 901 C C . ARG A 1 117 ? 17.723 1.237 -29.684 1.00 91.56 117 ARG A C 1
ATOM 903 O O . ARG A 1 117 ? 18.887 1.033 -30.006 1.00 91.56 117 ARG A O 1
ATOM 910 N N . LEU A 1 118 ? 17.030 0.396 -28.914 1.00 93.50 118 LEU A N 1
ATOM 911 C CA . LEU A 1 118 ? 17.547 -0.847 -28.343 1.00 93.50 118 LEU A CA 1
ATOM 912 C C . LEU A 1 118 ? 17.137 -2.083 -29.167 1.00 93.50 118 LEU A C 1
ATOM 914 O O . LEU A 1 118 ? 16.917 -3.161 -28.615 1.00 93.50 118 LEU A O 1
ATOM 918 N N . THR A 1 119 ? 17.035 -1.939 -30.490 1.00 94.06 119 THR A N 1
ATOM 919 C CA . THR A 1 119 ? 16.669 -3.016 -31.422 1.00 94.06 119 THR A CA 1
ATOM 920 C C . THR A 1 119 ? 17.892 -3.592 -32.138 1.00 94.06 119 THR A C 1
ATOM 922 O O . THR A 1 119 ? 18.853 -2.883 -32.434 1.00 94.06 119 THR A O 1
ATOM 925 N N . TRP A 1 120 ? 17.875 -4.894 -32.435 1.00 94.38 120 TRP A N 1
ATOM 926 C CA . TRP A 1 120 ? 18.912 -5.544 -33.245 1.00 94.38 120 TRP A CA 1
ATOM 927 C C . TRP A 1 120 ? 18.357 -6.747 -34.013 1.00 94.38 120 TRP A C 1
ATOM 929 O O . TRP A 1 120 ? 17.327 -7.312 -33.652 1.00 94.38 120 TRP A O 1
ATOM 939 N N . ASP A 1 121 ? 19.061 -7.173 -35.065 1.00 95.31 121 ASP A N 1
ATOM 940 C CA . ASP A 1 121 ? 18.753 -8.415 -35.780 1.00 95.31 121 ASP A CA 1
ATOM 941 C C . ASP A 1 121 ? 19.479 -9.602 -35.115 1.00 95.31 121 ASP A C 1
ATOM 943 O O . ASP A 1 121 ? 20.715 -9.654 -35.153 1.00 95.31 121 ASP A O 1
ATOM 947 N N . PRO A 1 122 ? 18.764 -10.583 -34.526 1.00 94.31 122 PRO A N 1
ATOM 948 C CA . PRO A 1 122 ? 19.385 -11.758 -33.919 1.00 94.31 122 PRO A CA 1
ATOM 949 C C . PRO A 1 122 ? 20.315 -12.517 -34.871 1.00 94.31 122 PRO A C 1
ATOM 951 O O . PRO A 1 122 ? 21.307 -13.090 -34.418 1.00 94.31 122 PRO A O 1
ATOM 954 N N . LEU A 1 123 ? 20.031 -12.528 -36.180 1.00 93.81 123 LEU A N 1
ATOM 955 C CA . LEU A 1 123 ? 20.820 -13.268 -37.169 1.00 93.81 123 LEU A CA 1
ATOM 956 C C . LEU A 1 123 ? 22.264 -12.756 -37.276 1.00 93.81 123 LEU A C 1
ATOM 958 O O . LEU A 1 123 ? 23.159 -13.535 -37.600 1.00 93.81 123 LEU A O 1
ATOM 962 N N . LEU A 1 124 ? 22.502 -11.482 -36.949 1.00 91.06 124 LEU A N 1
ATOM 963 C CA . LEU A 1 124 ? 23.823 -10.849 -36.997 1.00 91.06 124 LEU A CA 1
ATOM 964 C C . LEU A 1 124 ? 24.669 -11.079 -35.737 1.00 91.06 124 LEU A C 1
ATOM 966 O O . LEU A 1 124 ? 25.857 -10.776 -35.757 1.00 91.06 124 LEU A O 1
ATOM 970 N N . TYR A 1 125 ? 24.089 -11.603 -34.653 1.00 90.00 125 TYR A N 1
ATOM 971 C CA . TYR A 1 125 ? 24.750 -11.737 -33.344 1.00 90.00 125 TYR A CA 1
ATOM 972 C C . TYR A 1 125 ? 24.542 -13.128 -32.740 1.00 90.00 125 TYR A C 1
ATOM 974 O O . TYR A 1 125 ? 24.154 -13.272 -31.582 1.00 90.00 125 TYR A O 1
ATOM 982 N N . GLY A 1 126 ? 24.712 -14.182 -33.539 1.00 88.44 126 GLY A N 1
ATOM 983 C CA . GLY A 1 126 ? 24.619 -15.560 -33.045 1.00 88.44 126 GLY A CA 1
ATOM 984 C C . GLY A 1 126 ? 23.225 -15.971 -32.544 1.00 88.44 126 GLY A C 1
ATOM 985 O O . GLY A 1 126 ? 23.119 -16.808 -31.651 1.00 88.44 126 GLY A O 1
ATOM 986 N N . ASN A 1 127 ? 22.153 -15.397 -33.105 1.00 93.62 127 ASN A N 1
ATOM 987 C CA . ASN A 1 127 ? 20.748 -15.650 -32.746 1.00 93.62 127 ASN A CA 1
ATOM 988 C C . ASN A 1 127 ? 20.401 -15.286 -31.287 1.00 93.62 127 ASN A C 1
ATOM 990 O O . ASN A 1 127 ? 19.491 -15.865 -30.686 1.00 93.62 127 ASN A O 1
ATOM 994 N N . ILE A 1 128 ? 21.109 -14.309 -30.708 1.00 93.50 128 ILE A N 1
ATOM 995 C CA . ILE A 1 128 ? 20.768 -13.734 -29.402 1.00 93.50 128 ILE A CA 1
ATOM 996 C C . ILE A 1 128 ? 19.449 -12.970 -29.539 1.00 93.50 128 ILE A C 1
ATOM 998 O O . ILE A 1 128 ? 19.373 -11.953 -30.221 1.00 93.50 128 ILE A O 1
ATOM 1002 N N . ARG A 1 129 ? 18.397 -13.460 -28.877 1.00 94.50 129 ARG A N 1
ATOM 1003 C CA . ARG A 1 129 ? 17.055 -12.843 -28.907 1.00 94.50 129 ARG A CA 1
ATOM 1004 C C . ARG A 1 129 ? 16.744 -11.976 -27.695 1.00 94.50 129 ARG A C 1
ATOM 1006 O O . ARG A 1 129 ? 15.836 -11.156 -27.755 1.00 94.50 129 ARG A O 1
ATOM 1013 N N . ARG A 1 130 ? 17.449 -12.197 -26.588 1.00 95.25 130 ARG A N 1
ATOM 1014 C CA . ARG A 1 130 ? 17.262 -11.463 -25.338 1.00 95.25 130 ARG A CA 1
ATOM 1015 C C . ARG A 1 130 ? 18.508 -11.548 -24.474 1.00 95.25 130 ARG A C 1
ATOM 1017 O O . ARG A 1 130 ? 19.190 -12.575 -24.496 1.00 95.25 130 ARG A O 1
ATOM 1024 N N . PHE A 1 131 ? 18.773 -10.512 -23.693 1.00 94.56 131 PHE A N 1
ATOM 1025 C CA . PHE A 1 131 ? 19.842 -10.520 -22.697 1.00 94.56 131 PHE A CA 1
ATOM 1026 C C . PHE A 1 131 ? 19.491 -9.638 -21.493 1.00 94.56 131 PHE A C 1
ATOM 1028 O O . PHE A 1 131 ? 18.588 -8.807 -21.555 1.00 94.56 131 PHE A O 1
ATOM 1035 N N . SER A 1 132 ? 20.195 -9.852 -20.378 1.00 93.56 132 SER A N 1
ATOM 1036 C CA . SER A 1 132 ? 20.015 -9.059 -19.158 1.00 93.56 132 SER A CA 1
ATOM 1037 C C . SER A 1 132 ? 20.853 -7.784 -19.203 1.00 93.56 132 SER A C 1
ATOM 1039 O O . SER A 1 132 ? 22.048 -7.825 -19.524 1.00 93.56 132 SER A O 1
ATOM 1041 N N . ILE A 1 133 ? 20.242 -6.674 -18.803 1.00 92.19 133 ILE A N 1
ATOM 1042 C CA . ILE A 1 133 ? 20.859 -5.355 -18.675 1.00 92.19 133 ILE A CA 1
ATOM 1043 C C . ILE A 1 133 ? 20.498 -4.713 -17.335 1.00 92.19 133 ILE A C 1
ATOM 1045 O O . ILE A 1 133 ? 19.490 -5.062 -16.736 1.00 92.19 133 ILE A O 1
ATOM 1049 N N . ASN A 1 134 ? 21.321 -3.790 -16.846 1.00 90.25 134 ASN A N 1
ATOM 1050 C CA . ASN A 1 134 ? 21.029 -3.048 -15.627 1.00 90.25 134 ASN A CA 1
ATOM 1051 C C . ASN A 1 134 ? 20.091 -1.873 -15.914 1.00 90.25 134 ASN A C 1
ATOM 1053 O O . ASN A 1 134 ? 20.279 -1.152 -16.894 1.00 90.25 134 ASN A O 1
ATOM 1057 N N . TYR A 1 135 ? 19.153 -1.632 -15.000 1.00 88.31 135 TYR A N 1
ATOM 1058 C CA . TYR A 1 135 ? 18.216 -0.504 -15.027 1.00 88.31 135 TYR A CA 1
ATOM 1059 C C . TYR A 1 135 ? 18.901 0.861 -15.229 1.00 88.31 135 TYR A C 1
ATOM 1061 O O . TYR A 1 135 ? 18.376 1.725 -15.917 1.00 88.31 135 TYR A O 1
ATOM 1069 N N . SER A 1 136 ? 20.102 1.058 -14.673 1.00 88.50 136 SER A N 1
ATOM 1070 C CA . SER A 1 136 ? 20.869 2.310 -14.790 1.00 88.50 136 SER A CA 1
ATOM 1071 C C . SER A 1 136 ? 21.520 2.542 -16.160 1.00 88.50 136 SER A C 1
ATOM 1073 O O . SER A 1 136 ? 21.909 3.667 -16.469 1.00 88.50 136 SER A O 1
ATOM 1075 N N . SER A 1 137 ? 21.663 1.504 -16.988 1.00 89.38 137 SER A N 1
ATOM 1076 C CA . SER A 1 137 ? 22.327 1.599 -18.297 1.00 89.38 137 SER A CA 1
ATOM 1077 C C . SER A 1 137 ? 21.388 2.016 -19.430 1.00 89.38 137 SER A C 1
ATOM 1079 O O . SER A 1 137 ? 21.859 2.332 -20.517 1.00 89.38 137 SER A O 1
ATOM 1081 N N . ILE A 1 138 ? 20.078 2.008 -19.187 1.00 92.56 138 ILE A N 1
ATOM 1082 C CA . ILE A 1 138 ? 19.039 2.322 -20.170 1.00 92.56 138 ILE A CA 1
ATOM 1083 C C . ILE A 1 138 ? 18.158 3.460 -19.670 1.00 92.56 138 ILE A C 1
ATOM 1085 O O . ILE A 1 138 ? 18.114 3.738 -18.471 1.00 92.56 138 ILE A O 1
ATOM 1089 N N . TRP A 1 139 ? 17.453 4.126 -20.583 1.00 92.06 139 TRP A N 1
ATOM 1090 C CA . TRP A 1 139 ? 16.374 5.012 -20.175 1.00 92.06 139 TRP A CA 1
ATOM 1091 C C . TRP A 1 139 ? 15.305 4.205 -19.450 1.00 92.06 139 TRP A C 1
ATOM 1093 O O . TRP A 1 139 ? 14.930 3.115 -19.885 1.00 92.06 139 TRP A O 1
ATOM 1103 N N . THR A 1 140 ? 14.809 4.759 -18.351 1.00 88.69 140 THR A N 1
ATOM 1104 C CA . THR A 1 140 ? 13.770 4.138 -17.541 1.00 88.69 140 THR A CA 1
ATOM 1105 C C . THR A 1 140 ? 12.741 5.175 -17.112 1.00 88.69 140 THR A C 1
ATOM 1107 O O . THR A 1 140 ? 13.113 6.308 -16.771 1.00 88.69 140 THR A O 1
ATOM 1110 N N . PRO A 1 141 ? 11.446 4.819 -17.116 1.00 86.44 141 PRO A N 1
ATOM 1111 C CA . PRO A 1 141 ? 10.410 5.738 -16.688 1.00 86.44 141 PRO A CA 1
ATOM 1112 C C . PRO A 1 141 ? 10.574 6.000 -15.188 1.00 86.44 141 PRO A C 1
ATOM 1114 O O . PRO A 1 141 ? 10.571 5.085 -14.366 1.00 86.44 141 PRO A O 1
ATOM 1117 N N . GLN A 1 142 ? 10.742 7.267 -14.819 1.00 80.19 142 GLN A N 1
ATOM 1118 C CA . GLN A 1 142 ? 10.833 7.677 -13.419 1.00 80.19 142 GLN A CA 1
ATOM 1119 C C . GLN A 1 142 ? 9.424 7.664 -12.822 1.00 80.19 142 GLN A C 1
ATOM 1121 O O . GLN A 1 142 ? 8.760 8.688 -12.810 1.00 80.19 142 GLN A O 1
ATOM 1126 N N . ILE A 1 143 ? 8.924 6.505 -12.401 1.00 82.88 143 ILE A N 1
ATOM 1127 C CA . ILE A 1 143 ? 7.592 6.363 -11.794 1.00 82.88 143 ILE A CA 1
ATOM 1128 C C . ILE A 1 143 ? 7.763 6.329 -10.277 1.00 82.88 143 ILE A C 1
ATOM 1130 O O . ILE A 1 143 ? 8.645 5.629 -9.788 1.00 82.88 143 ILE A O 1
ATOM 1134 N N . GLY A 1 144 ? 6.938 7.064 -9.535 1.00 80.19 144 GLY A N 1
ATOM 1135 C CA . GLY A 1 144 ? 6.982 7.116 -8.074 1.00 80.19 144 GLY A CA 1
ATOM 1136 C C . GLY A 1 144 ? 5.594 7.182 -7.445 1.00 80.19 144 GLY A C 1
ATOM 1137 O O . GLY A 1 144 ? 4.601 7.445 -8.126 1.00 80.19 144 GLY A O 1
ATOM 1138 N N . TRP A 1 145 ? 5.533 6.931 -6.138 1.00 80.00 145 TRP A N 1
ATOM 1139 C CA . TRP A 1 145 ? 4.309 7.088 -5.352 1.00 80.00 145 TRP A CA 1
ATOM 1140 C C . TRP A 1 145 ? 4.251 8.489 -4.770 1.00 80.00 145 TRP A C 1
ATOM 1142 O O . TRP A 1 145 ? 5.230 8.971 -4.209 1.00 80.00 145 TRP A O 1
ATOM 1152 N N . ILE A 1 146 ? 3.104 9.140 -4.922 1.00 77.12 146 ILE A N 1
ATOM 1153 C CA . ILE A 1 146 ? 2.903 10.535 -4.511 1.00 77.12 146 ILE A CA 1
ATOM 1154 C C . ILE A 1 146 ? 2.342 10.624 -3.096 1.00 77.12 146 ILE A C 1
ATOM 1156 O O . ILE A 1 146 ? 2.609 11.584 -2.385 1.00 77.12 146 ILE A O 1
ATOM 1160 N N . THR A 1 147 ? 1.599 9.608 -2.662 1.00 67.75 147 THR A N 1
ATOM 1161 C CA . THR A 1 147 ? 0.955 9.540 -1.340 1.00 67.75 147 THR A CA 1
ATOM 1162 C C . THR A 1 147 ? 1.925 9.281 -0.182 1.00 67.75 147 THR A C 1
ATOM 1164 O O . THR A 1 147 ? 1.480 9.059 0.938 1.00 67.75 147 THR A O 1
ATOM 1167 N N . GLN A 1 148 ? 3.234 9.264 -0.432 1.00 63.91 148 GLN A N 1
ATOM 1168 C CA . GLN A 1 148 ? 4.246 8.903 0.552 1.00 63.91 148 GLN A CA 1
ATOM 1169 C C . GLN A 1 148 ? 4.799 10.150 1.263 1.00 63.91 148 GLN A C 1
ATOM 1171 O O . GLN A 1 148 ? 5.346 11.043 0.616 1.00 63.91 148 GLN A O 1
ATOM 1176 N N . ASP A 1 149 ? 4.702 10.188 2.597 1.00 55.84 149 ASP A N 1
ATOM 1177 C CA . ASP A 1 149 ? 5.431 11.163 3.415 1.00 55.84 149 ASP A CA 1
ATOM 1178 C C . ASP A 1 149 ? 6.946 10.929 3.280 1.00 55.84 149 ASP A C 1
ATOM 1180 O O . ASP A 1 149 ? 7.417 9.794 3.201 1.00 55.84 149 ASP A O 1
ATOM 1184 N N . ALA A 1 150 ? 7.697 12.025 3.212 1.00 47.97 150 ALA A N 1
ATOM 1185 C CA . ALA A 1 150 ? 8.997 12.193 2.558 1.00 47.97 150 ALA A CA 1
ATOM 1186 C C . ALA A 1 150 ? 10.208 11.354 3.044 1.00 47.97 150 ALA A C 1
ATOM 1188 O O . ALA A 1 150 ? 11.328 11.641 2.619 1.00 47.97 150 ALA A O 1
ATOM 1189 N N . ASP A 1 151 ? 10.031 10.330 3.882 1.00 47.69 151 ASP A N 1
ATOM 1190 C CA . ASP A 1 151 ? 11.129 9.768 4.682 1.00 47.69 151 ASP A CA 1
ATOM 1191 C C . ASP A 1 151 ? 11.683 8.402 4.262 1.00 47.69 151 ASP A C 1
ATOM 1193 O O . ASP A 1 151 ? 12.624 7.931 4.901 1.00 47.69 151 ASP A O 1
ATOM 1197 N N . ASN A 1 152 ? 11.219 7.754 3.183 1.00 44.19 152 ASN A N 1
ATOM 1198 C CA . ASN A 1 152 ? 11.962 6.574 2.724 1.00 44.19 152 ASN A CA 1
ATOM 1199 C C . ASN A 1 152 ? 11.849 6.215 1.242 1.00 44.19 152 ASN A C 1
ATOM 1201 O O . ASN A 1 152 ? 10.778 5.950 0.713 1.00 44.19 152 ASN A O 1
ATOM 1205 N N . ASP A 1 153 ? 13.021 6.122 0.625 1.00 48.81 153 ASP A N 1
ATOM 1206 C CA . ASP A 1 153 ? 13.326 5.449 -0.628 1.00 48.81 153 ASP A CA 1
ATOM 1207 C C . ASP A 1 153 ? 12.526 5.862 -1.867 1.00 48.81 153 ASP A C 1
ATOM 1209 O O . ASP A 1 153 ? 11.530 5.265 -2.278 1.00 48.81 153 ASP A O 1
ATOM 1213 N N . ARG A 1 154 ? 13.160 6.779 -2.615 1.00 50.59 154 ARG A N 1
ATOM 1214 C CA . ARG A 1 154 ? 13.241 6.652 -4.077 1.00 50.59 154 ARG A CA 1
ATOM 1215 C C . ARG A 1 154 ? 13.374 5.166 -4.375 1.00 50.59 154 ARG A C 1
ATOM 1217 O O . ARG A 1 154 ? 14.273 4.538 -3.821 1.00 50.59 154 ARG A O 1
ATOM 1224 N N . LEU A 1 155 ? 12.515 4.625 -5.230 1.00 52.47 155 LEU A N 1
ATOM 1225 C CA . LEU A 1 155 ? 12.677 3.291 -5.789 1.00 52.47 155 LEU A CA 1
ATOM 1226 C C . LEU A 1 155 ? 14.164 3.090 -6.137 1.00 52.47 155 LEU A C 1
ATOM 1228 O O . LEU A 1 155 ? 14.652 3.668 -7.108 1.00 52.47 155 LEU A O 1
ATOM 1232 N N . TYR A 1 156 ? 14.914 2.370 -5.289 1.00 48.12 156 TYR A N 1
ATOM 1233 C CA . TYR A 1 156 ? 16.361 2.174 -5.422 1.00 48.12 156 TYR A CA 1
ATOM 1234 C C . TYR A 1 156 ? 16.574 1.190 -6.574 1.00 48.12 156 TYR A C 1
ATOM 1236 O O . TYR A 1 156 ? 16.860 0.009 -6.400 1.00 48.12 156 TYR A O 1
ATOM 1244 N N . MET A 1 157 ? 16.333 1.677 -7.789 1.00 55.69 157 MET A N 1
ATOM 1245 C CA . MET A 1 157 ? 16.192 0.846 -8.975 1.00 55.69 157 MET A CA 1
ATOM 1246 C C . MET A 1 157 ? 17.510 0.631 -9.712 1.00 55.69 157 MET A C 1
ATOM 1248 O O . MET A 1 157 ? 17.581 -0.218 -10.590 1.00 55.69 157 MET A O 1
ATOM 1252 N N . GLY A 1 158 ? 18.584 1.335 -9.338 1.00 55.25 158 GLY A N 1
ATOM 1253 C CA . GLY A 1 158 ? 19.836 1.381 -10.107 1.00 55.25 158 GLY A CA 1
ATOM 1254 C C . GLY A 1 158 ? 20.534 0.033 -10.357 1.00 55.25 158 GLY A C 1
ATOM 1255 O O . GLY A 1 158 ? 21.311 -0.064 -11.309 1.00 55.25 158 GLY A O 1
ATOM 1256 N N . MET A 1 159 ? 20.245 -1.000 -9.552 1.00 62.34 159 MET A N 1
ATOM 1257 C CA . MET A 1 159 ? 20.814 -2.356 -9.669 1.00 62.34 159 MET A CA 1
ATOM 1258 C C . MET A 1 159 ? 19.785 -3.437 -10.037 1.00 62.34 159 MET A C 1
ATOM 1260 O O . MET A 1 159 ? 20.061 -4.626 -9.880 1.00 62.34 159 MET A O 1
ATOM 1264 N N . ILE A 1 160 ? 18.595 -3.064 -10.511 1.00 81.62 160 ILE A N 1
ATOM 1265 C CA . ILE A 1 160 ? 17.609 -4.060 -10.939 1.00 81.62 160 ILE A CA 1
ATOM 1266 C C . ILE A 1 160 ? 18.015 -4.623 -12.307 1.00 81.62 160 ILE A C 1
ATOM 1268 O O . ILE A 1 160 ? 18.250 -3.846 -13.240 1.00 81.62 160 ILE A O 1
ATOM 1272 N N . PRO A 1 161 ? 18.087 -5.957 -12.459 1.00 87.94 161 PRO A N 1
ATOM 1273 C CA . PRO A 1 161 ? 18.242 -6.567 -13.765 1.00 87.94 161 PRO A CA 1
ATOM 1274 C C . PRO A 1 161 ? 16.937 -6.435 -14.556 1.00 87.94 161 PRO A C 1
ATOM 1276 O O . PRO A 1 161 ? 15.858 -6.823 -14.107 1.00 87.94 161 PRO A O 1
ATOM 1279 N N . CYS A 1 162 ? 17.060 -5.918 -15.766 1.00 92.75 162 CYS A N 1
ATOM 1280 C CA . CYS A 1 162 ? 16.016 -5.848 -16.767 1.00 92.75 162 CYS A CA 1
ATOM 1281 C C . CYS A 1 162 ? 16.322 -6.832 -17.893 1.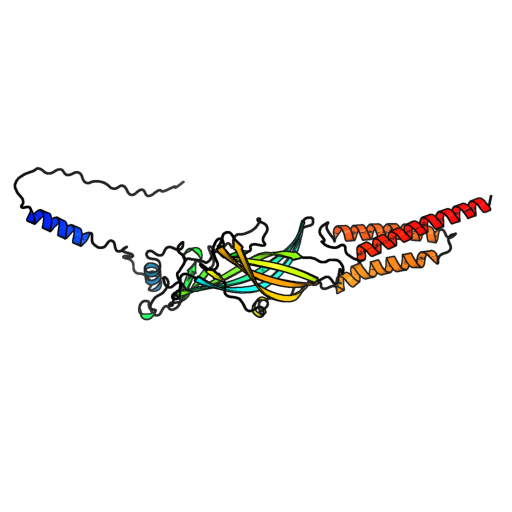00 92.75 162 CYS A C 1
ATOM 1283 O O . CYS A 1 162 ? 17.479 -7.063 -18.253 1.00 92.75 162 CYS A O 1
ATOM 1285 N N . LEU A 1 163 ? 15.276 -7.406 -18.470 1.00 95.56 163 LEU A N 1
ATOM 1286 C CA . LEU A 1 163 ? 15.356 -8.220 -19.669 1.00 95.56 163 LEU A CA 1
ATOM 1287 C C . LEU A 1 163 ? 15.083 -7.330 -20.881 1.00 95.56 163 LEU A C 1
ATOM 1289 O O . LEU A 1 163 ? 14.022 -6.715 -20.959 1.00 95.56 163 LEU A O 1
ATOM 1293 N N . LEU A 1 164 ? 16.028 -7.281 -21.815 1.00 96.06 164 LEU A N 1
ATOM 1294 C CA . LEU A 1 164 ? 15.870 -6.603 -23.098 1.00 96.06 164 LEU A CA 1
ATOM 1295 C C . LEU A 1 164 ? 15.718 -7.649 -24.209 1.00 96.06 164 LEU A C 1
ATOM 1297 O O . LEU A 1 164 ? 16.508 -8.595 -24.283 1.00 96.06 164 LEU A O 1
ATOM 1301 N N . GLU A 1 165 ? 14.713 -7.477 -25.065 1.00 96.81 165 GLU A N 1
ATOM 1302 C CA . GLU A 1 165 ? 14.424 -8.335 -26.219 1.00 96.81 165 GLU A CA 1
ATOM 1303 C C . GLU A 1 165 ? 14.798 -7.652 -27.544 1.00 96.81 165 GLU A C 1
ATOM 1305 O O . GLU A 1 165 ? 14.796 -6.429 -27.649 1.00 96.81 165 GLU A O 1
ATOM 1310 N N . TRP A 1 166 ? 15.095 -8.451 -28.574 1.00 95.69 166 TRP A N 1
ATOM 1311 C CA . TRP A 1 166 ? 15.660 -7.994 -29.857 1.00 95.69 166 TRP A CA 1
ATOM 1312 C C . TRP A 1 166 ? 14.845 -6.932 -30.605 1.00 95.69 166 TRP A C 1
ATOM 1314 O O . TRP A 1 166 ? 15.395 -6.156 -31.382 1.00 95.69 166 TRP A O 1
ATOM 1324 N N . PHE A 1 167 ? 13.539 -6.880 -30.363 1.00 94.12 167 PHE A N 1
ATOM 1325 C CA . PHE A 1 167 ? 12.625 -5.911 -30.964 1.00 94.12 167 PHE A CA 1
ATOM 1326 C C . PHE A 1 167 ? 12.422 -4.655 -30.098 1.00 94.12 167 PHE A C 1
ATOM 1328 O O . PHE A 1 167 ? 11.491 -3.897 -30.344 1.00 94.12 167 PHE A O 1
ATOM 1335 N N . GLY A 1 168 ? 13.298 -4.408 -29.115 1.00 93.00 168 GLY A N 1
ATOM 1336 C CA . GLY A 1 168 ? 13.328 -3.168 -28.328 1.00 93.00 168 GLY A CA 1
ATOM 1337 C C . GLY A 1 168 ? 12.440 -3.183 -27.084 1.00 93.00 168 GLY A C 1
ATOM 1338 O O . GLY A 1 168 ? 12.365 -2.186 -26.370 1.00 93.00 168 GLY A O 1
ATOM 1339 N N . ARG A 1 169 ? 11.776 -4.304 -26.783 1.00 95.19 169 ARG A N 1
ATOM 1340 C CA . ARG A 1 169 ? 10.965 -4.447 -25.571 1.00 95.19 169 ARG A CA 1
ATOM 1341 C C . ARG A 1 169 ? 11.848 -4.647 -24.347 1.00 95.19 169 ARG A C 1
ATOM 1343 O O . ARG A 1 169 ? 12.667 -5.567 -24.301 1.00 95.19 169 ARG A O 1
ATOM 1350 N N . VAL A 1 170 ? 11.624 -3.818 -23.335 1.00 95.19 170 VAL A N 1
ATOM 1351 C CA . VAL A 1 170 ? 12.286 -3.886 -22.034 1.00 95.19 170 VAL A CA 1
ATOM 1352 C C . VAL A 1 170 ? 11.287 -4.332 -20.980 1.00 95.19 170 VAL A C 1
ATOM 1354 O O . VAL A 1 170 ? 10.148 -3.875 -20.947 1.00 95.19 170 VAL A O 1
ATOM 1357 N N . MET A 1 171 ? 11.729 -5.226 -20.101 1.00 94.31 171 MET A N 1
ATOM 1358 C CA . MET A 1 171 ? 10.958 -5.721 -18.971 1.00 94.31 171 MET A CA 1
ATOM 1359 C C . MET A 1 171 ? 11.816 -5.699 -17.708 1.00 94.31 171 MET A C 1
ATOM 1361 O O . MET A 1 171 ? 12.799 -6.435 -17.610 1.00 94.31 171 MET A O 1
ATOM 1365 N N . CYS A 1 172 ? 11.428 -4.898 -16.722 1.00 91.94 172 CYS A N 1
ATOM 1366 C CA . CYS A 1 172 ? 12.098 -4.821 -15.424 1.00 91.94 172 CYS A CA 1
ATOM 1367 C C . CYS A 1 172 ? 11.148 -5.295 -14.326 1.00 91.94 172 CYS A C 1
ATOM 1369 O O . CYS A 1 172 ? 9.983 -4.900 -14.307 1.00 91.94 172 CYS A O 1
ATOM 1371 N N . ILE A 1 173 ? 11.641 -6.128 -13.408 1.00 88.50 173 ILE A N 1
ATOM 1372 C CA . ILE A 1 173 ? 10.872 -6.619 -12.258 1.00 88.50 173 ILE A CA 1
ATOM 1373 C C . ILE A 1 173 ? 11.583 -6.183 -10.985 1.00 88.50 173 ILE A C 1
ATOM 1375 O O . ILE A 1 173 ? 12.778 -6.430 -10.827 1.00 88.50 173 ILE A O 1
ATOM 1379 N N . SER A 1 174 ? 10.850 -5.556 -10.070 1.00 85.88 174 SER A N 1
ATOM 1380 C CA . SER A 1 174 ? 11.399 -5.035 -8.826 1.00 85.88 174 SER A CA 1
ATOM 1381 C C . SER A 1 174 ? 10.515 -5.338 -7.626 1.00 85.88 174 SER A C 1
ATOM 1383 O O . SER A 1 174 ? 9.300 -5.498 -7.744 1.00 85.88 174 SER A O 1
ATOM 1385 N N . TRP A 1 175 ? 11.145 -5.431 -6.460 1.00 84.38 175 TRP A N 1
ATOM 1386 C CA . TRP A 1 175 ? 10.456 -5.515 -5.180 1.00 84.38 175 TRP A CA 1
ATOM 1387 C C . TRP A 1 175 ? 10.422 -4.123 -4.591 1.00 84.38 175 TRP A C 1
ATOM 1389 O O . TRP A 1 175 ? 11.459 -3.466 -4.507 1.00 84.38 175 TRP A O 1
ATOM 1399 N N . SER A 1 176 ? 9.250 -3.683 -4.168 1.00 77.50 176 SER A N 1
ATOM 1400 C CA . SER A 1 176 ? 9.093 -2.314 -3.715 1.00 77.50 176 SER A CA 1
ATOM 1401 C C . SER A 1 176 ? 8.053 -2.228 -2.612 1.00 77.50 176 SER A C 1
ATOM 1403 O O . SER A 1 176 ? 7.010 -2.876 -2.692 1.00 77.50 176 SER A O 1
ATOM 1405 N N . SER A 1 177 ? 8.362 -1.471 -1.563 1.00 78.56 177 SER A N 1
ATOM 1406 C CA . SER A 1 177 ? 7.446 -1.232 -0.447 1.00 78.56 177 SER A CA 1
ATOM 1407 C C . SER A 1 177 ? 7.071 0.236 -0.421 1.00 78.56 177 SER A C 1
ATOM 1409 O O . SER A 1 177 ? 7.943 1.080 -0.602 1.00 78.56 177 SER A O 1
ATOM 1411 N N . PHE A 1 178 ? 5.790 0.519 -0.216 1.00 78.06 178 PHE A N 1
ATOM 1412 C CA . PHE A 1 178 ? 5.254 1.872 -0.277 1.00 78.06 178 PHE A CA 1
ATOM 1413 C C . PHE A 1 178 ? 4.323 2.131 0.885 1.00 78.06 178 PHE A C 1
ATOM 1415 O O . PHE A 1 178 ? 3.618 1.231 1.342 1.00 78.06 178 PHE A O 1
ATOM 1422 N N . HIS A 1 179 ? 4.324 3.377 1.330 1.00 78.56 179 HIS A N 1
ATOM 1423 C CA . HIS A 1 179 ? 3.438 3.856 2.370 1.00 78.56 179 HIS A CA 1
ATOM 1424 C C . HIS A 1 179 ? 2.187 4.407 1.689 1.00 78.56 179 HIS A C 1
ATOM 1426 O O . HIS A 1 179 ? 2.277 5.311 0.855 1.00 78.56 179 HIS A O 1
ATOM 1432 N N . ALA A 1 180 ? 1.036 3.825 2.004 1.00 80.25 180 ALA A N 1
ATOM 1433 C CA . ALA A 1 180 ? -0.254 4.347 1.587 1.00 80.25 180 ALA A CA 1
ATOM 1434 C C . ALA A 1 180 ? -0.956 4.974 2.789 1.00 80.25 180 ALA A C 1
ATOM 1436 O O . ALA A 1 180 ? -0.811 4.511 3.927 1.00 80.25 180 ALA A O 1
ATOM 1437 N N . ASN A 1 181 ? -1.706 6.035 2.517 1.00 78.00 181 ASN A N 1
ATOM 1438 C CA . ASN A 1 181 ? -2.533 6.669 3.523 1.00 78.00 181 ASN A CA 1
ATOM 1439 C C . ASN A 1 181 ? -3.863 5.915 3.596 1.00 78.00 181 ASN A C 1
ATOM 1441 O O . ASN A 1 181 ? -4.480 5.641 2.563 1.00 78.00 181 ASN A O 1
ATOM 1445 N N . CYS A 1 182 ? -4.291 5.569 4.805 1.00 81.00 182 CYS A N 1
ATOM 1446 C CA . CYS A 1 182 ? -5.574 4.919 5.025 1.00 81.00 182 CYS A CA 1
ATOM 1447 C C . CYS A 1 182 ? -6.520 5.861 5.750 1.00 81.00 182 CYS A C 1
ATOM 1449 O O . CYS A 1 182 ? -6.169 6.448 6.772 1.00 81.00 182 CYS A O 1
ATOM 1451 N N . GLU A 1 183 ? -7.744 5.957 5.246 1.00 79.62 183 GLU A N 1
ATOM 1452 C CA . GLU A 1 183 ? -8.847 6.493 6.023 1.00 79.62 183 GLU A CA 1
ATOM 1453 C C . GLU A 1 183 ? -9.370 5.372 6.927 1.00 79.62 183 GLU A C 1
ATOM 1455 O O . GLU A 1 183 ? -9.944 4.379 6.463 1.00 79.62 183 GLU A O 1
ATOM 1460 N N . SER A 1 184 ? -9.097 5.500 8.227 1.00 77.25 184 SER A N 1
ATOM 1461 C CA . SER A 1 184 ? -9.600 4.595 9.253 1.00 77.25 184 SER A CA 1
ATOM 1462 C C . SER A 1 184 ? -10.872 5.158 9.883 1.00 77.25 184 SER A C 1
ATOM 1464 O O . SER A 1 184 ? -10.882 6.244 10.472 1.00 77.25 184 SER A O 1
ATOM 1466 N N . ASP A 1 185 ? -11.962 4.400 9.761 1.00 79.62 185 ASP A N 1
ATOM 1467 C CA . ASP A 1 185 ? -13.196 4.627 10.509 1.00 79.62 185 ASP A CA 1
ATOM 1468 C C . ASP A 1 185 ? -13.304 3.592 11.632 1.00 79.62 185 ASP A C 1
ATOM 1470 O O . ASP A 1 185 ? -13.633 2.421 11.421 1.00 79.62 185 ASP A O 1
ATOM 1474 N N . LEU A 1 186 ? -13.028 4.045 12.854 1.00 83.06 186 LEU A N 1
ATOM 1475 C CA . LEU A 1 186 ? -13.049 3.209 14.051 1.00 83.06 186 LEU A CA 1
ATOM 1476 C C . LEU A 1 186 ? -14.420 3.170 14.741 1.00 83.06 186 LEU A C 1
ATOM 1478 O O . LEU A 1 186 ? -14.542 2.549 15.799 1.00 83.06 186 LEU A O 1
ATOM 1482 N N . THR A 1 187 ? -15.463 3.790 14.171 1.00 84.62 187 THR A N 1
ATOM 1483 C CA . THR A 1 187 ? -16.799 3.881 14.791 1.00 84.62 187 THR A CA 1
ATOM 1484 C C . THR A 1 187 ? -17.313 2.509 15.234 1.00 84.62 187 THR A C 1
ATOM 1486 O O . THR A 1 187 ? -17.761 2.341 16.371 1.00 84.62 187 THR A O 1
ATOM 1489 N N . HIS A 1 188 ? -17.184 1.503 14.366 1.00 88.06 188 HIS A N 1
ATOM 1490 C CA . HIS A 1 188 ? -17.665 0.138 14.599 1.00 88.06 188 HIS A CA 1
ATOM 1491 C C . HIS A 1 188 ? -16.576 -0.853 15.026 1.00 88.06 188 HIS A C 1
ATOM 1493 O O . HIS A 1 188 ? -16.785 -2.063 14.928 1.00 88.06 188 HIS A O 1
ATOM 1499 N N . TRP A 1 189 ? -15.432 -0.376 15.524 1.00 87.62 189 TRP A N 1
ATOM 1500 C CA . TRP A 1 189 ? -14.368 -1.251 16.019 1.00 87.62 189 TRP A CA 1
ATOM 1501 C C . TRP A 1 189 ? -14.911 -2.280 17.039 1.00 87.62 189 TRP A C 1
ATOM 1503 O O . TRP A 1 189 ? -15.690 -1.900 17.923 1.00 87.62 189 TRP A O 1
ATOM 1513 N N . PRO A 1 190 ? -14.534 -3.576 16.960 1.00 89.50 190 PRO A N 1
ATOM 1514 C CA . PRO A 1 190 ? -13.505 -4.190 16.103 1.00 89.50 190 PRO A CA 1
ATOM 1515 C C . PRO A 1 190 ? -14.011 -4.716 14.744 1.00 89.50 190 PRO A C 1
ATOM 1517 O O . PRO A 1 190 ? -13.329 -5.513 14.104 1.00 89.50 190 PRO A O 1
ATOM 1520 N N . TYR A 1 191 ? -15.222 -4.340 14.325 1.00 90.81 191 TYR A N 1
ATOM 1521 C CA . TYR A 1 191 ? -15.812 -4.679 13.020 1.00 90.81 191 TYR A CA 1
ATOM 1522 C C . TYR A 1 191 ? -15.552 -3.581 11.976 1.00 90.81 191 TYR A C 1
ATOM 1524 O O . TYR A 1 191 ? -16.363 -3.340 11.081 1.00 90.81 191 TYR A O 1
ATOM 1532 N N . ASP A 1 192 ? -14.430 -2.888 12.128 1.00 86.81 192 ASP A N 1
ATOM 1533 C CA . ASP A 1 192 ? -13.980 -1.781 11.301 1.00 86.81 192 ASP A CA 1
ATOM 1534 C C . ASP A 1 192 ? -13.517 -2.244 9.913 1.00 86.81 192 ASP A C 1
ATOM 1536 O O . ASP A 1 192 ? -13.101 -3.388 9.686 1.00 86.81 192 ASP A O 1
ATOM 1540 N N . SER A 1 193 ? -13.624 -1.328 8.954 1.00 88.06 193 SER A N 1
ATOM 1541 C CA . SER A 1 193 ? -13.097 -1.485 7.600 1.00 88.06 193 SER A CA 1
ATOM 1542 C C . SER A 1 193 ? -12.343 -0.225 7.215 1.00 88.06 193 SER A C 1
ATOM 1544 O O . SER A 1 193 ? -12.795 0.880 7.495 1.00 88.06 193 SER A O 1
ATOM 1546 N N . HIS A 1 194 ? -11.171 -0.400 6.618 1.00 86.88 194 HIS A N 1
ATOM 1547 C CA . HIS A 1 194 ? -10.276 0.689 6.252 1.00 86.88 194 HIS A CA 1
ATOM 1548 C C . HIS A 1 194 ? -10.188 0.777 4.731 1.00 86.88 194 HIS A C 1
ATOM 1550 O O . HIS A 1 194 ? -10.115 -0.249 4.041 1.00 86.88 194 HIS A O 1
ATOM 1556 N N . ILE A 1 195 ? -10.175 2.004 4.216 1.00 88.44 195 ILE A N 1
ATOM 1557 C CA . ILE A 1 195 ? -9.968 2.281 2.796 1.00 88.44 195 ILE A CA 1
ATOM 1558 C C . ILE A 1 195 ? -8.601 2.937 2.664 1.00 88.44 195 ILE A C 1
ATOM 1560 O O . ILE A 1 195 ? -8.354 4.006 3.216 1.00 88.44 195 ILE A O 1
ATOM 1564 N N . CYS A 1 196 ? -7.698 2.265 1.961 1.00 87.00 196 CYS A N 1
ATOM 1565 C CA . CYS A 1 196 ? -6.344 2.745 1.741 1.00 87.00 196 CYS A CA 1
ATOM 1566 C C . CYS A 1 196 ? -6.163 3.108 0.274 1.00 87.00 196 CYS A C 1
ATOM 1568 O O . CYS A 1 196 ? -6.441 2.291 -0.609 1.00 87.00 196 CYS A O 1
ATOM 1570 N N . GLU A 1 197 ? -5.663 4.314 0.031 1.00 86.44 197 GLU A N 1
ATOM 1571 C CA . GLU A 1 197 ? -5.437 4.843 -1.310 1.00 86.44 197 GLU A CA 1
ATOM 1572 C C . GLU A 1 197 ? -3.949 5.108 -1.523 1.00 86.44 197 GLU A C 1
ATOM 1574 O O . GLU A 1 197 ? -3.260 5.689 -0.679 1.00 86.44 197 GLU A O 1
ATOM 1579 N N . ALA A 1 198 ? -3.445 4.675 -2.675 1.00 84.94 198 ALA A N 1
ATOM 1580 C CA . ALA A 1 198 ? -2.074 4.908 -3.091 1.00 84.94 198 ALA A CA 1
ATOM 1581 C C . ALA A 1 198 ? -2.051 5.439 -4.526 1.00 84.94 198 ALA A C 1
ATOM 1583 O O . ALA A 1 198 ? -2.635 4.836 -5.428 1.00 84.94 198 ALA A O 1
ATOM 1584 N N . LEU A 1 199 ? -1.369 6.565 -4.744 1.00 85.88 199 LEU A N 1
ATOM 1585 C CA . LEU A 1 199 ? -1.277 7.204 -6.060 1.00 85.88 199 LEU A CA 1
ATOM 1586 C C . LEU A 1 199 ? 0.114 6.995 -6.650 1.00 85.88 199 LEU A C 1
ATOM 1588 O O . LEU A 1 199 ? 1.113 7.392 -6.049 1.00 85.88 199 LEU A O 1
ATOM 1592 N N . LEU A 1 200 ? 0.164 6.408 -7.841 1.00 85.38 200 LEU A N 1
ATOM 1593 C CA . LEU A 1 200 ? 1.373 6.167 -8.621 1.00 85.38 200 LEU A CA 1
ATOM 1594 C C . LEU A 1 200 ? 1.364 7.055 -9.868 1.00 85.38 200 LEU A C 1
ATOM 1596 O O . LEU A 1 200 ? 0.389 7.042 -10.618 1.00 85.38 200 LEU A O 1
ATOM 1600 N N . ALA A 1 201 ? 2.454 7.768 -10.146 1.00 85.31 201 ALA A N 1
ATOM 1601 C CA . ALA A 1 201 ? 2.586 8.513 -11.397 1.00 85.31 201 ALA A CA 1
ATOM 1602 C C . ALA A 1 201 ? 4.036 8.666 -11.868 1.00 85.31 201 ALA A C 1
ATOM 1604 O O . ALA A 1 201 ? 4.975 8.522 -11.077 1.00 85.31 201 ALA A O 1
ATOM 1605 N N . PRO A 1 202 ? 4.239 8.980 -13.159 1.00 84.56 202 PRO A N 1
ATOM 1606 C CA . PRO A 1 202 ? 5.512 9.477 -13.656 1.00 84.56 202 PRO A CA 1
ATOM 1607 C C . PRO A 1 202 ? 5.911 10.786 -12.952 1.00 84.56 202 PRO A C 1
ATOM 1609 O O . PRO A 1 202 ? 5.115 11.711 -12.811 1.00 84.56 202 PRO A O 1
ATOM 1612 N N . TRP A 1 203 ? 7.164 10.885 -12.523 1.00 78.12 203 TRP A N 1
ATOM 1613 C CA . TRP A 1 203 ? 7.717 12.051 -11.850 1.00 78.12 203 TRP A CA 1
ATOM 1614 C C . TRP A 1 203 ? 7.983 13.170 -12.857 1.00 78.12 203 TRP A C 1
ATOM 1616 O O . TRP A 1 203 ? 8.804 13.002 -13.758 1.00 78.12 203 TRP A O 1
ATOM 1626 N N . LEU A 1 204 ? 7.322 14.321 -12.681 1.00 71.12 204 LEU A N 1
ATOM 1627 C CA . LEU A 1 204 ? 7.499 15.534 -13.500 1.00 71.12 204 LEU A CA 1
ATOM 1628 C C . LEU A 1 204 ? 7.240 15.352 -15.011 1.00 71.12 204 LEU A C 1
ATOM 1630 O O . LEU A 1 204 ? 7.620 16.220 -15.793 1.00 71.12 204 LEU A O 1
ATOM 1634 N N . LEU A 1 205 ? 6.592 14.259 -15.425 1.00 80.69 205 LEU A N 1
ATOM 1635 C CA . LEU A 1 205 ? 6.261 13.979 -16.824 1.00 80.69 205 LEU A CA 1
ATOM 1636 C C . LEU A 1 205 ? 4.759 14.114 -17.043 1.00 80.69 205 LEU A C 1
ATOM 1638 O O . LEU A 1 205 ? 3.950 13.644 -16.244 1.00 80.69 205 LEU A O 1
ATOM 1642 N N . GLN A 1 206 ? 4.396 14.760 -18.143 1.00 84.38 206 GLN A N 1
ATOM 1643 C CA . GLN A 1 206 ? 3.000 14.973 -18.511 1.00 84.38 206 GLN A CA 1
ATOM 1644 C C . GLN A 1 206 ? 2.420 13.718 -19.165 1.00 84.38 206 GLN A C 1
ATOM 1646 O O . GLN A 1 206 ? 3.144 12.944 -19.796 1.00 84.38 206 GLN A O 1
ATOM 1651 N N . SER A 1 207 ? 1.094 13.580 -19.143 1.00 83.19 207 SER A N 1
ATOM 1652 C CA . SER A 1 207 ? 0.374 12.474 -19.796 1.00 83.19 207 SER A CA 1
ATOM 1653 C C . SER A 1 207 ? 0.724 12.295 -21.276 1.00 83.19 207 SER A C 1
ATOM 1655 O O . SER A 1 207 ? 0.730 11.187 -21.800 1.00 83.19 207 SER A O 1
ATOM 1657 N N . ARG A 1 208 ? 1.044 13.396 -21.970 1.00 84.38 208 ARG A N 1
ATOM 1658 C CA . ARG A 1 208 ? 1.455 13.373 -23.383 1.00 84.38 208 ARG A CA 1
ATOM 1659 C C . ARG A 1 208 ? 2.871 12.838 -23.606 1.00 84.38 208 ARG A C 1
ATOM 1661 O O . ARG A 1 208 ? 3.211 12.501 -24.734 1.00 84.38 208 ARG A O 1
ATOM 1668 N N . GLU A 1 209 ? 3.712 12.807 -22.577 1.00 86.25 209 GLU A N 1
ATOM 1669 C CA . GLU A 1 209 ? 5.102 12.351 -22.669 1.00 86.25 209 GLU A CA 1
ATOM 1670 C C . GLU A 1 209 ? 5.214 10.880 -22.285 1.00 86.25 209 GLU A C 1
ATOM 1672 O O . GLU A 1 209 ? 5.851 10.110 -23.011 1.00 86.25 209 GLU A O 1
ATOM 1677 N N . VAL A 1 210 ? 4.580 10.499 -21.174 1.00 87.25 210 VAL A N 1
ATOM 1678 C CA . VAL A 1 210 ? 4.509 9.125 -20.677 1.00 87.25 210 VAL A CA 1
ATOM 1679 C C . VAL A 1 210 ? 3.085 8.829 -20.233 1.00 87.25 210 VAL A C 1
ATOM 1681 O O . VAL A 1 210 ? 2.549 9.511 -19.363 1.00 87.25 210 VAL A O 1
ATOM 1684 N N . GLU A 1 211 ? 2.507 7.772 -20.793 1.00 87.81 211 GLU A N 1
ATOM 1685 C CA . GLU A 1 211 ? 1.201 7.267 -20.381 1.00 87.81 211 GLU A CA 1
ATOM 1686 C C . GLU A 1 211 ? 1.371 5.917 -19.679 1.00 87.81 211 GLU A C 1
ATOM 1688 O O . GLU A 1 211 ? 1.944 4.971 -20.233 1.00 87.81 211 GLU A O 1
ATOM 1693 N N . LEU A 1 212 ? 0.867 5.833 -18.444 1.00 87.69 212 LEU A N 1
ATOM 1694 C CA . LEU A 1 212 ? 0.743 4.572 -17.721 1.00 87.69 212 LEU A CA 1
ATOM 1695 C C . LEU A 1 212 ? -0.522 3.862 -18.192 1.00 87.69 212 LEU A C 1
ATOM 1697 O O . LEU A 1 212 ? -1.634 4.366 -18.025 1.00 87.69 212 LEU A O 1
ATOM 1701 N N . LEU A 1 213 ? -0.351 2.687 -18.788 1.00 85.06 213 LEU A N 1
ATOM 1702 C CA . LEU A 1 213 ? -1.484 1.903 -19.254 1.00 85.06 213 LEU A CA 1
ATOM 1703 C C . LEU A 1 213 ? -2.154 1.181 -18.078 1.00 85.06 213 LEU A C 1
ATOM 1705 O O . LEU A 1 213 ? -1.453 0.640 -17.217 1.00 85.06 213 LEU A O 1
ATOM 1709 N N . PRO A 1 214 ? -3.500 1.154 -18.039 1.00 69.81 214 PRO A N 1
ATOM 1710 C CA . PRO A 1 214 ? -4.239 0.609 -16.912 1.00 69.81 214 PRO A CA 1
ATOM 1711 C C . PRO A 1 214 ? -3.953 -0.882 -16.744 1.00 69.81 214 PRO A C 1
ATOM 1713 O O . PRO A 1 214 ? -3.977 -1.658 -17.703 1.00 69.81 214 PRO A O 1
ATOM 1716 N N . MET A 1 215 ? -3.717 -1.283 -15.498 1.00 76.25 215 MET A N 1
ATOM 1717 C CA . MET A 1 215 ? -3.659 -2.686 -15.115 1.00 76.25 215 MET A CA 1
ATOM 1718 C C . MET A 1 215 ? -5.069 -3.201 -14.814 1.00 76.25 215 MET A C 1
ATOM 1720 O O . MET A 1 215 ? -5.903 -2.464 -14.292 1.00 76.25 215 MET A O 1
ATOM 1724 N N . ASN A 1 216 ? -5.329 -4.480 -15.092 1.00 76.25 216 ASN A N 1
ATOM 1725 C CA . ASN A 1 216 ? -6.544 -5.122 -14.602 1.00 76.25 216 ASN A CA 1
ATOM 1726 C C . ASN A 1 216 ? -6.529 -5.193 -13.060 1.00 76.25 216 ASN A C 1
ATOM 1728 O O . ASN A 1 216 ? -5.534 -5.630 -12.477 1.00 76.25 216 ASN A O 1
ATOM 1732 N N . SER A 1 217 ? -7.627 -4.808 -12.408 1.00 75.56 217 SER A N 1
ATOM 1733 C CA . SER A 1 217 ? -7.769 -4.820 -10.943 1.00 75.56 217 SER A CA 1
ATOM 1734 C C . SER A 1 217 ? -7.540 -6.209 -10.349 1.00 75.56 217 SER A C 1
ATOM 1736 O O . SER A 1 217 ? -6.840 -6.349 -9.348 1.00 75.56 217 SER A O 1
ATOM 1738 N N . ASP A 1 218 ? -8.018 -7.252 -11.032 1.00 75.44 218 ASP A N 1
ATOM 1739 C CA . ASP A 1 218 ? -7.853 -8.649 -10.606 1.00 75.44 218 ASP A CA 1
ATOM 1740 C C . ASP A 1 218 ? -6.381 -9.066 -10.523 1.00 75.44 218 ASP A C 1
ATOM 1742 O O . ASP A 1 218 ? -6.013 -9.997 -9.803 1.00 75.44 218 ASP A O 1
ATOM 1746 N N . MET A 1 219 ? -5.517 -8.365 -11.260 1.00 75.38 219 MET A N 1
ATOM 1747 C CA . MET A 1 219 ? -4.096 -8.649 -11.273 1.00 75.38 219 MET A CA 1
ATOM 1748 C C . MET A 1 219 ? -3.408 -8.209 -9.983 1.00 75.38 219 MET A C 1
ATOM 1750 O O . MET A 1 219 ? -2.395 -8.803 -9.641 1.00 75.38 219 MET A O 1
ATOM 1754 N N . VAL A 1 220 ? -3.967 -7.256 -9.224 1.00 76.81 220 VAL A N 1
ATOM 1755 C CA . VAL A 1 220 ? -3.362 -6.774 -7.969 1.00 76.81 220 VAL A CA 1
ATOM 1756 C C . VAL A 1 220 ? -3.171 -7.912 -6.964 1.00 76.81 220 VAL A C 1
ATOM 1758 O O . VAL A 1 220 ? -2.133 -7.991 -6.311 1.00 76.81 220 VAL A O 1
ATOM 1761 N N . LEU A 1 221 ? -4.146 -8.817 -6.854 1.00 76.81 221 LEU A N 1
ATOM 1762 C CA . LEU A 1 221 ? -4.137 -9.931 -5.894 1.00 76.81 221 LEU A CA 1
ATOM 1763 C C . LEU A 1 221 ? -3.707 -11.269 -6.518 1.00 76.81 221 LEU A C 1
ATOM 1765 O O . LEU A 1 221 ? -3.769 -12.313 -5.865 1.00 76.81 221 LEU A O 1
ATOM 1769 N N . ALA A 1 222 ? -3.268 -11.272 -7.778 1.00 73.75 222 ALA A N 1
ATOM 1770 C CA . ALA A 1 222 ? -3.011 -12.501 -8.517 1.00 73.75 222 ALA A CA 1
ATOM 1771 C C . ALA A 1 222 ? -1.788 -13.269 -7.982 1.00 73.75 222 ALA A C 1
ATOM 1773 O O . ALA A 1 222 ? -0.651 -12.827 -8.129 1.00 73.75 222 ALA A O 1
ATOM 1774 N N . GLY A 1 223 ? -2.021 -14.457 -7.405 1.00 73.00 223 GLY A N 1
ATOM 1775 C CA . GLY A 1 223 ? -1.046 -15.539 -7.164 1.00 73.00 223 GLY A CA 1
ATOM 1776 C C . GLY A 1 223 ? 0.119 -15.267 -6.197 1.00 73.00 223 GLY A C 1
ATOM 1777 O O . GLY A 1 223 ? 0.719 -16.215 -5.697 1.00 73.00 223 GLY A O 1
ATOM 1778 N N . ALA A 1 224 ? 0.441 -14.004 -5.923 1.00 78.38 224 ALA A N 1
ATOM 1779 C CA . ALA A 1 224 ? 1.565 -13.573 -5.096 1.00 78.38 224 ALA A CA 1
ATOM 1780 C C . ALA A 1 224 ? 1.145 -13.111 -3.691 1.00 78.38 224 ALA A C 1
ATOM 1782 O O . ALA A 1 224 ? 2.015 -12.946 -2.832 1.00 78.38 224 ALA A O 1
ATOM 1783 N N . TYR A 1 225 ? -0.157 -12.900 -3.459 1.00 87.06 225 TYR A N 1
ATOM 1784 C CA . TYR A 1 225 ? -0.677 -12.387 -2.196 1.00 87.06 225 TYR A CA 1
ATOM 1785 C C . TYR A 1 225 ? -0.553 -13.418 -1.073 1.00 87.06 225 TYR A C 1
ATOM 1787 O O . TYR A 1 225 ? -1.078 -14.531 -1.150 1.00 87.06 225 TYR A O 1
ATOM 1795 N N . GLN A 1 226 ? 0.127 -13.017 -0.003 1.00 87.12 226 GLN A N 1
ATOM 1796 C CA . GLN A 1 226 ? 0.175 -13.744 1.252 1.00 87.12 226 GLN A CA 1
ATOM 1797 C C . GLN A 1 226 ? -0.914 -13.202 2.194 1.00 87.12 226 GLN A C 1
ATOM 1799 O O . GLN A 1 226 ? -0.873 -12.013 2.524 1.00 87.12 226 GLN A O 1
ATOM 1804 N N . PRO A 1 227 ? -1.849 -14.053 2.664 1.00 86.44 227 PRO A N 1
ATOM 1805 C CA . PRO A 1 227 ? -2.898 -13.642 3.592 1.00 86.44 227 PRO A CA 1
ATOM 1806 C C . PRO A 1 227 ? -2.318 -13.013 4.859 1.00 86.44 227 PRO A C 1
ATOM 1808 O O . PRO A 1 227 ? -1.362 -13.540 5.436 1.00 86.44 227 PRO A O 1
ATOM 1811 N N . ASN A 1 228 ? -2.906 -11.900 5.295 1.00 88.56 228 ASN A N 1
ATOM 1812 C CA . ASN A 1 228 ? -2.575 -11.271 6.569 1.00 88.56 228 ASN A CA 1
ATOM 1813 C C . ASN A 1 228 ? -3.405 -11.925 7.695 1.00 88.56 228 ASN A C 1
ATOM 1815 O O . ASN A 1 228 ? -4.524 -12.375 7.474 1.00 88.56 228 ASN A O 1
ATOM 1819 N N . THR A 1 229 ? -2.835 -12.034 8.896 1.00 87.38 229 THR A N 1
ATOM 1820 C CA . THR A 1 229 ? -3.476 -12.677 10.054 1.00 87.38 229 THR A CA 1
ATOM 1821 C C . THR A 1 229 ? -4.492 -11.788 10.764 1.00 87.38 229 THR A C 1
ATOM 1823 O O . THR A 1 229 ? -5.386 -12.298 11.430 1.00 87.38 229 THR A O 1
ATOM 1826 N N . GLU A 1 230 ? -4.347 -10.469 10.653 1.00 85.75 230 GLU A N 1
ATOM 1827 C CA . GLU A 1 230 ? -5.192 -9.481 11.334 1.00 85.75 230 GLU A CA 1
ATOM 1828 C C . GLU A 1 230 ? -6.229 -8.848 10.403 1.00 85.75 230 GLU A C 1
ATOM 1830 O O . GLU A 1 230 ? -7.263 -8.375 10.872 1.00 85.75 230 GLU A O 1
ATOM 1835 N N . TRP A 1 231 ? -5.981 -8.869 9.091 1.00 89.69 231 TRP A N 1
ATOM 1836 C CA . TRP A 1 231 ? -6.783 -8.159 8.099 1.00 89.69 231 TRP A CA 1
ATOM 1837 C C . TRP A 1 231 ? -7.084 -9.020 6.875 1.00 89.69 231 TRP A C 1
ATOM 1839 O O . TRP A 1 231 ? -6.182 -9.586 6.258 1.00 89.69 231 TRP A O 1
ATOM 1849 N N . ALA A 1 232 ? -8.345 -9.026 6.463 1.00 90.88 232 ALA A N 1
ATOM 1850 C CA . ALA A 1 232 ? -8.792 -9.554 5.187 1.00 90.88 232 ALA A CA 1
ATOM 1851 C C . ALA A 1 232 ? -8.810 -8.446 4.127 1.00 90.88 232 ALA A C 1
ATOM 1853 O O . ALA A 1 232 ? -9.246 -7.326 4.392 1.00 90.88 232 ALA A O 1
ATOM 1854 N N . VAL A 1 233 ? -8.383 -8.767 2.905 1.00 90.75 233 VAL A N 1
ATOM 1855 C CA . VAL A 1 233 ? -8.598 -7.895 1.742 1.00 90.75 233 VAL A CA 1
ATOM 1856 C C . VAL A 1 233 ? -9.965 -8.222 1.157 1.00 90.75 233 VAL A C 1
ATOM 1858 O O . VAL A 1 233 ? -10.181 -9.340 0.694 1.00 90.75 233 VAL A O 1
ATOM 1861 N N . LEU A 1 234 ? -10.885 -7.258 1.183 1.00 89.75 234 LEU A N 1
ATOM 1862 C CA . LEU A 1 234 ? -12.215 -7.407 0.589 1.00 89.75 234 LEU A CA 1
ATOM 1863 C C . LEU A 1 234 ? -12.207 -7.079 -0.900 1.00 89.75 234 LEU A C 1
ATOM 1865 O O . LEU A 1 234 ? -12.855 -7.763 -1.689 1.00 89.75 234 LEU A O 1
ATOM 1869 N N . ASN A 1 235 ? -11.489 -6.020 -1.274 1.00 89.25 235 ASN A N 1
ATOM 1870 C CA . ASN A 1 235 ? -11.414 -5.557 -2.650 1.00 89.25 235 ASN A CA 1
ATOM 1871 C C . ASN A 1 235 ? -10.075 -4.861 -2.924 1.00 89.25 235 ASN A C 1
ATOM 1873 O O . ASN A 1 235 ? -9.508 -4.219 -2.037 1.00 89.25 235 ASN A O 1
ATOM 1877 N N . ALA A 1 236 ? -9.606 -4.977 -4.163 1.00 89.44 236 ALA A N 1
ATOM 1878 C CA . ALA A 1 236 ? -8.464 -4.251 -4.693 1.00 89.44 236 ALA A CA 1
ATOM 1879 C C . ALA A 1 236 ? -8.858 -3.623 -6.035 1.00 89.44 236 ALA A C 1
ATOM 1881 O O . ALA A 1 236 ? -9.098 -4.328 -7.015 1.00 89.44 236 ALA A O 1
ATOM 1882 N N . GLY A 1 237 ? -8.955 -2.298 -6.062 1.00 88.38 237 GLY A N 1
ATOM 1883 C CA . GLY A 1 237 ? -9.308 -1.516 -7.238 1.00 88.38 237 GLY A CA 1
ATOM 1884 C C . GLY A 1 237 ? -8.091 -0.847 -7.868 1.00 88.38 237 GLY A C 1
ATOM 1885 O O . GLY A 1 237 ? -7.124 -0.502 -7.189 1.00 88.38 237 GLY A O 1
ATOM 1886 N N . VAL A 1 238 ? -8.161 -0.646 -9.183 1.00 89.06 238 VAL A N 1
ATOM 1887 C CA . VAL A 1 238 ? -7.232 0.209 -9.928 1.00 89.06 238 VAL A CA 1
ATOM 1888 C C . VAL A 1 238 ? -8.061 1.232 -10.698 1.00 89.06 238 VAL A C 1
ATOM 1890 O O . VAL A 1 238 ? -8.901 0.863 -11.518 1.00 89.06 238 VAL A O 1
ATOM 1893 N N . GLY A 1 239 ? -7.844 2.508 -10.403 1.00 88.19 239 GLY A N 1
ATOM 1894 C CA . GLY A 1 239 ? -8.478 3.657 -11.035 1.00 88.19 239 GLY A CA 1
ATOM 1895 C C . GLY A 1 239 ? -7.471 4.523 -11.791 1.00 88.19 239 GLY A C 1
ATOM 1896 O O . GLY A 1 239 ? -6.256 4.414 -11.613 1.00 88.19 239 GLY A O 1
ATOM 1897 N N . ARG A 1 240 ? -7.987 5.412 -12.643 1.00 87.94 240 ARG A N 1
ATOM 1898 C CA . ARG A 1 240 ? -7.216 6.497 -13.265 1.00 87.94 240 ARG A CA 1
ATOM 1899 C C . ARG A 1 240 ? -7.760 7.814 -12.737 1.00 87.94 240 ARG A C 1
ATOM 1901 O O . ARG A 1 240 ? -8.956 8.075 -12.860 1.00 87.94 240 ARG A O 1
ATOM 1908 N N . ARG A 1 241 ? -6.878 8.642 -12.191 1.00 87.69 241 ARG A N 1
ATOM 1909 C CA . ARG A 1 241 ? -7.175 10.010 -11.767 1.00 87.69 241 ARG A CA 1
ATOM 1910 C C . ARG A 1 241 ? -6.322 10.943 -12.616 1.00 87.69 241 ARG A C 1
ATOM 1912 O O . ARG A 1 241 ? -5.151 10.666 -12.824 1.00 87.69 241 ARG A O 1
ATOM 1919 N N . SER A 1 242 ? -6.890 12.027 -13.120 1.00 87.31 242 SER A N 1
ATOM 1920 C CA . SER A 1 242 ? -6.154 13.007 -13.922 1.00 87.31 242 SER A CA 1
ATOM 1921 C C . SER A 1 242 ? -6.333 14.388 -13.319 1.00 87.31 242 SER A C 1
ATOM 1923 O O . SER A 1 242 ? -7.471 14.792 -13.067 1.00 87.31 242 SER A O 1
ATOM 1925 N N . GLU A 1 243 ? -5.247 15.130 -13.142 1.00 86.56 243 GLU A N 1
ATOM 1926 C CA . GLU A 1 243 ? -5.302 16.525 -12.709 1.00 86.56 243 GLU A CA 1
A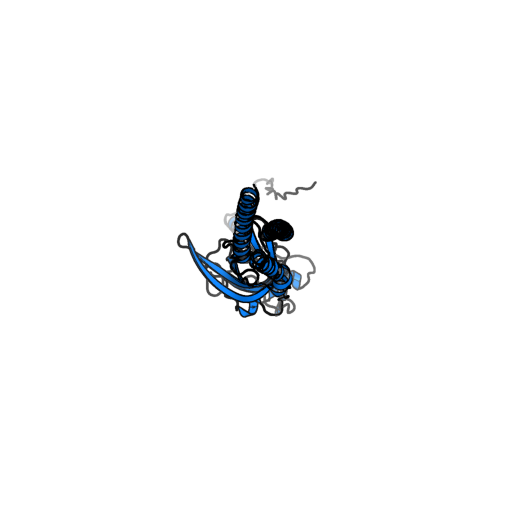TOM 1927 C C . GLU A 1 243 ? -4.660 17.429 -13.753 1.00 86.56 243 GLU A C 1
ATOM 1929 O O . GLU A 1 243 ? -3.755 17.038 -14.491 1.00 86.56 243 GLU A O 1
ATOM 1934 N N . MET A 1 244 ? -5.157 18.659 -13.827 1.00 87.25 244 MET A N 1
ATOM 1935 C CA . MET A 1 244 ? -4.638 19.677 -14.725 1.00 87.25 244 MET A CA 1
ATOM 1936 C C . MET A 1 244 ? -3.985 20.780 -13.900 1.00 87.25 244 MET A C 1
ATOM 1938 O O . MET A 1 244 ? -4.632 21.387 -13.047 1.00 87.25 244 MET A O 1
ATOM 1942 N N . PHE A 1 245 ? -2.718 21.060 -14.182 1.00 84.38 245 PHE A N 1
ATOM 1943 C CA . PHE A 1 245 ? -1.944 22.112 -13.535 1.00 84.38 245 PHE A CA 1
ATOM 1944 C C . PHE A 1 245 ? -1.237 22.952 -14.602 1.00 84.38 245 PHE A C 1
ATOM 1946 O O . PHE A 1 245 ? -0.556 22.403 -15.460 1.00 84.38 245 PHE A O 1
ATOM 1953 N N . GLU A 1 246 ? -1.433 24.276 -14.588 1.00 85.19 246 GLU A N 1
ATOM 1954 C CA . GLU A 1 246 ? -0.805 25.225 -15.531 1.00 85.19 246 GLU A CA 1
ATOM 1955 C C . GLU A 1 246 ? -0.856 24.790 -17.018 1.00 85.19 246 GLU A C 1
ATOM 1957 O O . GLU A 1 246 ? 0.129 24.869 -17.747 1.00 85.19 246 GLU A O 1
ATOM 1962 N N . ASN A 1 247 ? -2.023 24.331 -17.492 1.00 85.81 247 ASN A N 1
ATOM 1963 C CA . ASN A 1 247 ? -2.243 23.799 -18.852 1.00 85.81 247 ASN A CA 1
ATOM 1964 C C . ASN A 1 247 ? -1.504 22.493 -19.201 1.00 85.81 247 ASN A C 1
ATOM 1966 O O . ASN A 1 247 ? -1.481 22.094 -20.367 1.00 85.81 247 ASN A O 1
ATOM 1970 N N . ALA A 1 248 ? -0.952 21.799 -18.210 1.00 84.81 248 ALA A N 1
ATOM 1971 C CA . ALA A 1 248 ? -0.435 20.445 -18.333 1.00 84.81 248 ALA A CA 1
ATOM 1972 C C . ALA A 1 248 ? -1.373 19.448 -17.643 1.00 84.81 248 ALA A C 1
ATOM 1974 O O . ALA A 1 248 ? -1.893 19.722 -16.563 1.00 84.81 248 ALA A O 1
ATOM 1975 N N . THR A 1 249 ? -1.588 18.290 -18.266 1.00 88.50 249 THR A N 1
ATOM 1976 C CA . THR A 1 249 ? -2.341 17.175 -17.675 1.00 88.50 249 THR A CA 1
ATOM 1977 C C . THR A 1 249 ? -1.366 16.153 -17.107 1.00 88.50 249 THR A C 1
ATOM 1979 O O . THR A 1 249 ? -0.409 15.765 -17.785 1.00 88.50 249 THR A O 1
ATOM 1982 N N . PHE A 1 250 ? -1.628 15.732 -15.873 1.00 87.06 250 PHE A N 1
ATOM 1983 C CA . PHE A 1 250 ? -0.898 14.694 -15.161 1.00 87.06 250 PHE A CA 1
ATOM 1984 C C . PHE A 1 250 ? -1.860 13.556 -14.833 1.00 87.06 250 PHE A C 1
ATOM 1986 O O . PHE A 1 250 ? -2.896 13.772 -14.201 1.00 87.06 250 PHE A O 1
ATOM 1993 N N . ASP A 1 251 ? -1.524 12.353 -15.290 1.00 87.31 251 ASP A N 1
ATOM 1994 C CA . ASP A 1 251 ? -2.273 11.139 -14.993 1.00 87.31 251 ASP A CA 1
ATOM 1995 C C . ASP A 1 251 ? -1.638 10.377 -13.834 1.00 87.31 251 ASP A C 1
ATOM 1997 O O . ASP A 1 251 ? -0.441 10.084 -13.824 1.00 87.31 251 ASP A O 1
ATOM 2001 N N . TYR A 1 252 ? -2.491 9.983 -12.901 1.00 87.38 252 TYR A N 1
ATOM 2002 C CA . TYR A 1 252 ? -2.186 9.150 -11.756 1.00 87.38 252 TYR A CA 1
ATOM 2003 C C . TYR A 1 252 ? -2.921 7.819 -11.895 1.00 87.38 252 TYR A C 1
ATOM 2005 O O . TYR A 1 252 ? -4.104 7.756 -12.245 1.00 87.38 252 TYR A O 1
ATOM 2013 N N . THR A 1 253 ? -2.217 6.739 -11.584 1.00 87.56 253 THR A N 1
ATOM 2014 C CA . THR A 1 253 ? -2.825 5.435 -11.337 1.00 87.56 253 THR A CA 1
ATOM 2015 C C . THR A 1 253 ? -3.153 5.349 -9.856 1.00 87.56 253 THR A C 1
ATOM 2017 O O . THR A 1 253 ? -2.264 5.401 -9.009 1.00 87.56 253 THR A O 1
ATOM 2020 N N . GLU A 1 254 ? -4.435 5.244 -9.551 1.00 88.19 254 GLU A N 1
ATOM 2021 C CA . GLU A 1 254 ? -4.944 5.114 -8.195 1.00 88.19 254 GLU A CA 1
ATOM 2022 C C . GLU A 1 254 ? -5.116 3.635 -7.865 1.00 88.19 254 GLU A C 1
ATOM 2024 O O . GLU A 1 254 ? -5.785 2.902 -8.589 1.00 88.19 254 GLU A O 1
ATOM 2029 N N . VAL A 1 255 ? -4.507 3.182 -6.777 1.00 87.94 255 VAL A N 1
ATOM 2030 C CA . VAL A 1 255 ? -4.682 1.828 -6.254 1.00 87.94 255 VAL A CA 1
ATOM 2031 C C . VAL A 1 255 ? -5.455 1.934 -4.951 1.00 87.94 255 VAL A C 1
ATOM 2033 O O . VAL A 1 255 ? -4.972 2.542 -3.995 1.00 87.94 255 VAL A O 1
ATOM 2036 N N . THR A 1 256 ? -6.645 1.340 -4.918 1.00 89.69 256 THR A N 1
ATOM 2037 C CA . THR A 1 256 ? -7.520 1.339 -3.743 1.00 89.69 256 THR A CA 1
ATOM 2038 C C . THR A 1 256 ? -7.581 -0.054 -3.134 1.00 89.69 256 THR A C 1
ATOM 2040 O O . THR A 1 256 ? -7.791 -1.050 -3.827 1.00 89.69 256 THR A O 1
ATOM 2043 N N . LEU A 1 257 ? -7.382 -0.147 -1.822 1.00 89.81 257 LEU A N 1
ATOM 2044 C CA . LEU A 1 257 ? -7.489 -1.394 -1.070 1.00 89.81 257 LEU A CA 1
ATOM 2045 C C . LEU A 1 257 ? -8.541 -1.234 0.021 1.00 89.81 257 LEU A C 1
ATOM 2047 O O . LEU A 1 257 ? -8.430 -0.357 0.876 1.00 89.81 257 LEU A O 1
ATOM 2051 N N . THR A 1 258 ? -9.547 -2.107 0.002 1.00 90.88 258 THR A N 1
ATOM 2052 C CA . THR A 1 258 ? -10.546 -2.202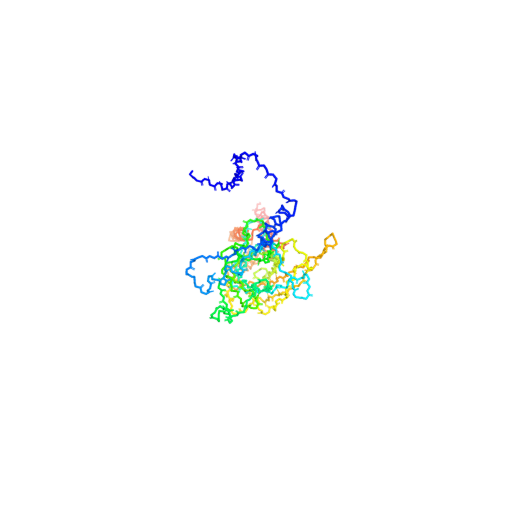 1.069 1.00 90.88 258 THR A CA 1
ATOM 2053 C C . THR A 1 258 ? -10.171 -3.349 1.992 1.00 90.88 258 THR A C 1
ATOM 2055 O O . THR A 1 258 ? -10.156 -4.514 1.579 1.00 90.88 258 THR A O 1
ATOM 2058 N N . LEU A 1 259 ? -9.869 -3.018 3.242 1.00 90.69 259 LEU A N 1
ATOM 2059 C CA . LEU A 1 259 ? -9.407 -3.954 4.260 1.00 90.69 259 LEU A CA 1
ATOM 2060 C C . LEU A 1 259 ? -10.460 -4.100 5.353 1.00 90.69 259 LEU A C 1
ATOM 2062 O O . LEU A 1 259 ? -11.063 -3.114 5.764 1.00 90.69 259 LEU A O 1
ATOM 2066 N N . GLN A 1 260 ? -10.648 -5.317 5.852 1.00 90.88 260 GLN A N 1
ATOM 2067 C CA . GLN A 1 260 ? -11.540 -5.609 6.972 1.00 90.88 260 GLN A CA 1
ATOM 2068 C C . GLN A 1 260 ? -10.786 -6.346 8.071 1.00 90.88 260 GLN A C 1
ATOM 2070 O O . GLN A 1 260 ? -10.063 -7.305 7.798 1.00 90.88 260 GLN A O 1
ATOM 2075 N N . ARG A 1 261 ? -10.962 -5.918 9.322 1.00 89.44 261 ARG A N 1
ATOM 2076 C CA . ARG A 1 261 ? -10.293 -6.539 10.465 1.00 89.44 261 ARG A CA 1
ATOM 2077 C C . ARG A 1 261 ? -10.890 -7.909 10.787 1.00 89.44 261 ARG A C 1
ATOM 2079 O O . ARG A 1 261 ? -12.106 -8.102 10.786 1.00 89.44 261 ARG A O 1
ATOM 2086 N N . HIS A 1 262 ? -10.037 -8.864 11.147 1.00 92.12 262 HIS A N 1
ATOM 2087 C CA . HIS A 1 262 ? -10.464 -10.105 11.786 1.00 92.12 262 HIS A CA 1
ATOM 2088 C C . HIS A 1 262 ? -10.862 -9.835 13.247 1.00 92.12 262 HIS A C 1
ATOM 2090 O O . HIS A 1 262 ? -10.028 -9.795 14.150 1.00 92.12 262 HIS A O 1
ATOM 2096 N N . SER A 1 263 ? -12.162 -9.648 13.481 1.00 91.19 263 SER A N 1
ATOM 2097 C CA . SER A 1 263 ? -12.705 -9.173 14.761 1.00 91.19 263 SER A CA 1
ATOM 2098 C C . SER A 1 263 ? -12.788 -10.228 15.872 1.00 91.19 263 SER A C 1
ATOM 2100 O O . SER A 1 263 ? -12.813 -9.863 17.045 1.00 91.19 263 SER A O 1
ATOM 2102 N N . ALA A 1 264 ? -12.789 -11.524 15.543 1.00 90.56 264 ALA A N 1
ATOM 2103 C CA . ALA A 1 264 ? -13.107 -12.608 16.485 1.00 90.56 264 ALA A CA 1
ATOM 2104 C C . ALA A 1 264 ? -12.240 -12.617 17.761 1.00 90.56 264 ALA A C 1
ATOM 2106 O O . ALA A 1 264 ? -12.736 -12.843 18.866 1.00 90.56 264 ALA A O 1
ATOM 2107 N N . THR A 1 265 ? -10.941 -12.336 17.637 1.00 89.50 265 THR A N 1
ATOM 2108 C CA . THR A 1 265 ? -10.035 -12.279 18.796 1.00 89.50 265 THR A CA 1
ATOM 2109 C C . THR A 1 265 ? -10.342 -11.077 19.692 1.00 89.50 265 THR A C 1
ATOM 2111 O O . THR A 1 265 ? -10.345 -11.207 20.918 1.00 89.50 265 THR A O 1
ATOM 2114 N N . TYR A 1 266 ? -10.641 -9.915 19.102 1.00 90.69 266 TYR A N 1
ATOM 2115 C CA . TYR A 1 266 ? -11.009 -8.698 19.835 1.00 90.69 266 TYR A CA 1
ATOM 2116 C C . TYR A 1 266 ? -12.392 -8.812 20.475 1.00 90.69 266 TYR A C 1
ATOM 2118 O O . TYR A 1 266 ? -12.606 -8.321 21.581 1.00 90.69 266 TYR A O 1
ATOM 2126 N N . GLU A 1 267 ? -13.321 -9.516 19.834 1.00 90.81 267 GLU A N 1
ATOM 2127 C CA . GLU A 1 267 ? -14.622 -9.829 20.416 1.00 90.81 267 GLU A CA 1
ATOM 2128 C C . GLU A 1 267 ? -14.454 -10.587 21.742 1.00 90.81 267 GLU A C 1
ATOM 2130 O O . GLU A 1 267 ? -14.963 -10.159 22.780 1.00 90.81 267 GLU A O 1
ATOM 2135 N N . ALA A 1 268 ? -13.653 -11.656 21.738 1.00 92.50 268 ALA A N 1
ATOM 2136 C CA . ALA A 1 268 ? -13.442 -12.488 22.918 1.00 92.50 268 ALA A CA 1
ATOM 2137 C C . ALA A 1 268 ? -12.653 -11.790 24.040 1.00 92.50 268 ALA A C 1
ATOM 2139 O O . ALA A 1 268 ? -12.937 -11.996 25.220 1.00 92.50 268 ALA A O 1
ATOM 2140 N N . THR A 1 269 ? -11.651 -10.983 23.685 1.00 91.19 269 THR A N 1
ATOM 2141 C CA . THR A 1 269 ? -10.693 -10.412 24.652 1.00 91.19 269 THR A CA 1
ATOM 2142 C C . THR A 1 269 ? -11.028 -8.995 25.100 1.00 91.19 269 THR A C 1
ATOM 2144 O O . THR A 1 269 ? -10.615 -8.592 26.185 1.00 91.19 269 THR A O 1
ATOM 2147 N N . VAL A 1 270 ? -11.791 -8.247 24.303 1.00 91.12 270 VAL A N 1
ATOM 2148 C CA . VAL A 1 270 ? -12.119 -6.842 24.563 1.00 91.12 270 VAL A CA 1
ATOM 2149 C C . VAL A 1 270 ? -13.630 -6.699 24.751 1.00 91.12 270 VAL A C 1
ATOM 2151 O O . VAL A 1 270 ? -14.076 -6.365 25.850 1.00 91.12 270 VAL A O 1
ATOM 2154 N N . VAL A 1 271 ? -14.440 -7.048 23.749 1.00 91.88 271 VAL A N 1
ATOM 2155 C CA . VAL A 1 271 ? -15.898 -6.809 23.790 1.00 91.88 271 VAL A CA 1
ATOM 2156 C C . VAL A 1 271 ? -16.589 -7.584 24.921 1.00 91.88 271 VAL A C 1
ATOM 2158 O O . VAL A 1 271 ? -17.373 -6.994 25.666 1.00 91.88 271 VAL A O 1
ATOM 2161 N N . ILE A 1 272 ? -16.283 -8.876 25.104 1.00 93.06 272 ILE A N 1
ATOM 2162 C CA . ILE A 1 272 ? -16.909 -9.699 26.157 1.00 93.06 272 ILE A CA 1
ATOM 2163 C C . ILE A 1 272 ? -16.630 -9.143 27.571 1.00 93.06 272 ILE A C 1
ATOM 2165 O O . ILE A 1 272 ? -17.594 -8.935 28.312 1.00 93.06 272 ILE A O 1
ATOM 2169 N N . PRO A 1 273 ? -15.379 -8.841 27.982 1.00 92.62 273 PRO A N 1
ATOM 2170 C CA . PRO A 1 273 ? -15.124 -8.209 29.281 1.00 92.62 273 PRO A CA 1
ATOM 2171 C C . PRO A 1 273 ? -15.839 -6.865 29.489 1.00 92.62 273 PRO A C 1
ATOM 2173 O O . PRO A 1 273 ? -16.368 -6.624 30.577 1.00 92.62 273 PRO A O 1
ATOM 2176 N N . ALA A 1 274 ? -15.917 -6.011 28.461 1.00 91.81 274 ALA A N 1
ATOM 2177 C CA . ALA A 1 274 ? -16.651 -4.745 28.544 1.00 91.81 274 ALA A CA 1
ATOM 2178 C C . ALA A 1 274 ? -18.159 -4.968 28.754 1.00 91.81 274 ALA A C 1
ATOM 2180 O O . ALA A 1 274 ? -18.778 -4.296 29.581 1.00 91.81 274 ALA A O 1
ATOM 2181 N N . LEU A 1 275 ? -18.744 -5.956 28.066 1.00 92.31 275 LEU A N 1
ATOM 2182 C CA . LEU A 1 275 ? -20.138 -6.357 28.261 1.00 92.31 275 LEU A CA 1
ATOM 2183 C C . LEU A 1 275 ? -20.382 -6.849 29.697 1.00 92.31 275 LEU A C 1
ATOM 2185 O O . LEU A 1 275 ? -21.383 -6.483 30.311 1.00 92.31 275 LEU A O 1
ATOM 2189 N N . VAL A 1 276 ? -19.462 -7.638 30.258 1.00 93.38 276 VAL A N 1
ATOM 2190 C CA . VAL A 1 276 ? -19.553 -8.107 31.651 1.00 93.38 276 VAL A CA 1
ATOM 2191 C C . VAL A 1 276 ? -19.534 -6.925 32.625 1.00 93.38 276 VAL A C 1
ATOM 2193 O O . VAL A 1 276 ? -20.392 -6.857 33.505 1.00 93.38 276 VAL A O 1
ATOM 2196 N N . LEU A 1 277 ? -18.625 -5.959 32.451 1.00 92.00 277 LEU A N 1
ATOM 2197 C CA . LEU A 1 277 ? -18.584 -4.741 33.276 1.00 92.00 277 LEU A CA 1
ATOM 2198 C C . LEU A 1 277 ? -19.870 -3.912 33.161 1.00 92.00 277 LEU A C 1
ATOM 2200 O O . LEU A 1 277 ? -20.365 -3.395 34.170 1.00 92.00 277 LEU A O 1
ATOM 2204 N N . PHE A 1 278 ? -20.442 -3.825 31.959 1.00 91.06 278 PHE A N 1
ATOM 2205 C CA . PHE A 1 278 ? -21.715 -3.151 31.727 1.00 91.06 278 PHE A CA 1
ATOM 2206 C C . PHE A 1 278 ? -22.871 -3.836 32.463 1.00 91.06 278 PHE A C 1
ATOM 2208 O O . PHE A 1 278 ? -23.614 -3.181 33.195 1.00 91.06 278 PHE A O 1
ATOM 2215 N N . VAL A 1 279 ? -22.996 -5.159 32.331 1.00 92.12 279 VAL A N 1
ATOM 2216 C CA . VAL A 1 279 ? -24.047 -5.940 33.001 1.00 92.12 279 VAL A CA 1
ATOM 2217 C C . VAL A 1 279 ? -23.906 -5.861 34.520 1.00 92.12 279 VAL A C 1
ATOM 2219 O O . VAL A 1 279 ? -24.904 -5.651 35.205 1.00 92.12 279 VAL A O 1
ATOM 2222 N N . LEU A 1 280 ? -22.687 -5.956 35.061 1.00 91.12 280 LEU A N 1
ATOM 2223 C CA . LEU A 1 280 ? -22.443 -5.815 36.501 1.00 91.12 280 LEU A CA 1
ATOM 2224 C C . LEU A 1 280 ? -22.815 -4.418 37.015 1.00 91.12 280 LEU A C 1
ATOM 2226 O O . LEU A 1 280 ? -23.415 -4.293 38.082 1.00 91.12 280 LEU A O 1
ATOM 2230 N N . THR A 1 281 ? -22.521 -3.375 36.238 1.00 89.50 281 THR A N 1
ATOM 2231 C CA . THR A 1 281 ? -22.933 -1.999 36.546 1.00 89.50 281 THR A CA 1
ATOM 2232 C C . THR A 1 281 ? -24.452 -1.868 36.600 1.00 89.50 281 THR A C 1
ATOM 2234 O O . THR A 1 281 ? -24.982 -1.341 37.578 1.00 89.50 281 THR A O 1
ATOM 2237 N N . LEU A 1 282 ? -25.161 -2.396 35.598 1.00 88.75 282 LEU A N 1
ATOM 2238 C CA . LEU A 1 282 ? -26.627 -2.386 35.554 1.00 88.75 282 LEU A CA 1
ATOM 2239 C C . LEU A 1 282 ? -27.273 -3.261 36.638 1.00 88.75 282 LEU A C 1
ATOM 2241 O O . LEU A 1 282 ? -28.386 -2.974 37.073 1.00 88.75 282 LEU A O 1
ATOM 2245 N N . ALA A 1 283 ? -26.589 -4.319 37.073 1.00 89.25 283 ALA A N 1
ATOM 2246 C CA . ALA A 1 283 ? -27.040 -5.202 38.144 1.00 89.25 283 ALA A CA 1
ATOM 2247 C C . ALA A 1 283 ? -26.772 -4.624 39.548 1.00 89.25 283 ALA A C 1
ATOM 2249 O O . ALA A 1 283 ? -27.435 -5.009 40.508 1.00 89.25 283 ALA A O 1
ATOM 2250 N N . SER A 1 284 ? -25.838 -3.678 39.689 1.00 87.94 284 SER A N 1
ATOM 2251 C CA . SER A 1 284 ? -25.461 -3.109 40.991 1.00 87.94 284 SER A CA 1
ATOM 2252 C C . SER A 1 284 ? -26.609 -2.474 41.804 1.00 87.94 284 SER A C 1
ATOM 2254 O O . SER A 1 284 ? -26.599 -2.643 43.026 1.00 87.94 284 SER A O 1
ATOM 2256 N N . PRO A 1 285 ? -27.638 -1.823 41.209 1.00 84.31 285 PRO A N 1
ATOM 2257 C CA . PRO A 1 285 ? -28.748 -1.242 41.968 1.00 84.31 285 PRO A CA 1
ATOM 2258 C C . PRO A 1 285 ? -29.682 -2.282 42.597 1.00 84.31 285 PRO A C 1
ATOM 2260 O O . PRO A 1 285 ? -30.449 -1.938 43.490 1.00 84.31 285 PRO A O 1
ATOM 2263 N N . TRP A 1 286 ? -29.625 -3.541 42.148 1.00 86.44 286 TRP A N 1
ATOM 2264 C CA . TRP A 1 286 ? -30.428 -4.633 42.707 1.00 86.44 286 TRP A CA 1
ATOM 2265 C C . TRP A 1 286 ? -29.933 -5.077 44.090 1.00 86.44 286 TRP A C 1
ATOM 2267 O O . TRP A 1 286 ? -30.632 -5.809 44.786 1.00 86.44 286 TRP A O 1
ATOM 2277 N N . ILE A 1 287 ? -28.738 -4.637 44.497 1.00 86.12 287 ILE A N 1
ATOM 2278 C CA . ILE A 1 287 ? -28.201 -4.852 45.839 1.00 86.12 287 ILE A CA 1
ATOM 2279 C C . ILE A 1 287 ? -28.705 -3.729 46.754 1.00 86.12 287 ILE A C 1
ATOM 2281 O O . ILE A 1 287 ? -28.643 -2.545 46.409 1.00 86.12 287 ILE A O 1
ATOM 2285 N N . GLU A 1 288 ? -29.184 -4.090 47.943 1.00 82.31 288 GLU A N 1
ATOM 2286 C CA . GLU A 1 288 ? -29.675 -3.132 48.937 1.00 82.31 288 GLU A CA 1
ATOM 2287 C C . GLU A 1 288 ? -28.608 -2.085 49.311 1.00 82.31 288 GLU A C 1
ATOM 2289 O O . GLU A 1 288 ? -27.428 -2.399 49.490 1.00 82.31 288 GLU A O 1
ATOM 2294 N N . ALA A 1 289 ? -29.030 -0.822 49.439 1.00 71.62 289 ALA A N 1
ATOM 2295 C CA . ALA A 1 289 ? -28.146 0.325 49.680 1.00 71.62 289 ALA A CA 1
ATOM 2296 C C . ALA A 1 289 ? -27.386 0.251 51.018 1.00 71.62 289 ALA A C 1
ATOM 2298 O O . ALA A 1 289 ? -26.265 0.744 51.120 1.00 71.62 289 ALA A O 1
ATOM 2299 N N . GLY A 1 290 ? -27.966 -0.406 52.027 1.00 72.06 290 GLY A N 1
ATOM 2300 C CA . GLY A 1 290 ? -27.379 -0.527 53.365 1.00 72.06 290 GLY A CA 1
ATOM 2301 C C . GLY A 1 290 ? -26.256 -1.564 53.487 1.00 72.06 290 GLY A C 1
ATOM 2302 O O . GLY A 1 290 ? -25.620 -1.658 54.537 1.00 72.06 290 GLY A O 1
ATOM 2303 N N . CYS A 1 291 ? -25.993 -2.366 52.448 1.00 78.81 291 CYS A N 1
ATOM 2304 C CA . CYS A 1 291 ? -24.953 -3.388 52.499 1.00 78.81 291 CYS A CA 1
ATOM 2305 C C . CYS A 1 291 ? -23.569 -2.817 52.123 1.00 78.81 291 CYS A C 1
ATOM 2307 O O . CYS A 1 291 ? -23.396 -2.306 51.014 1.00 78.81 291 CYS A O 1
ATOM 2309 N N . PRO A 1 292 ? -22.524 -2.999 52.959 1.00 81.38 292 PRO A N 1
ATOM 2310 C CA . PRO A 1 292 ? -21.162 -2.551 52.635 1.00 81.38 292 PRO A CA 1
ATOM 2311 C C . PRO A 1 292 ? -20.590 -3.240 51.383 1.00 81.38 292 PRO A C 1
ATOM 2313 O O . PRO A 1 292 ? -19.694 -2.712 50.724 1.00 81.38 292 PRO A O 1
ATOM 2316 N N . THR A 1 293 ? -21.138 -4.402 51.019 1.00 86.00 293 THR A N 1
ATOM 2317 C CA . THR A 1 293 ? -20.806 -5.134 49.793 1.00 86.00 293 THR A CA 1
ATOM 2318 C C . THR A 1 293 ? -21.154 -4.351 48.528 1.00 86.00 293 THR A C 1
ATOM 2320 O O . THR A 1 293 ? -20.391 -4.416 47.566 1.00 86.00 293 THR A O 1
ATOM 2323 N N . ARG A 1 294 ? -22.240 -3.563 48.525 1.00 86.44 294 ARG A N 1
ATOM 2324 C CA . ARG A 1 294 ? -22.618 -2.711 47.386 1.00 86.44 294 ARG A CA 1
ATOM 2325 C C . ARG A 1 294 ? -21.591 -1.609 47.158 1.00 86.44 294 ARG A C 1
ATOM 2327 O O . ARG A 1 294 ? -21.143 -1.423 46.031 1.00 86.44 294 ARG A O 1
ATOM 2334 N N . LEU A 1 295 ? -21.187 -0.916 48.224 1.00 85.19 295 LEU A N 1
ATOM 2335 C CA . LEU A 1 295 ? -20.175 0.140 48.142 1.00 85.19 295 LEU A CA 1
ATOM 2336 C C . LEU A 1 295 ? -18.832 -0.421 47.657 1.00 85.19 295 LEU A C 1
ATOM 2338 O O . LEU A 1 295 ? -18.220 0.139 46.752 1.00 85.19 295 LEU A O 1
ATOM 2342 N N . SER A 1 296 ? -18.404 -1.565 48.205 1.00 88.38 296 SER A N 1
ATOM 2343 C CA . SER A 1 296 ? -17.184 -2.240 47.749 1.00 88.38 296 SER A CA 1
ATOM 2344 C C . SER A 1 296 ? -17.260 -2.619 46.268 1.00 88.38 296 SER A C 1
ATOM 2346 O O . SER A 1 296 ? -16.295 -2.391 45.544 1.00 88.38 296 SER A O 1
ATOM 2348 N N . LEU A 1 297 ? -18.395 -3.160 45.807 1.00 89.88 297 LEU A N 1
ATOM 2349 C CA . LEU A 1 297 ? -18.608 -3.518 44.404 1.00 89.88 297 LEU A CA 1
ATOM 2350 C C . LEU A 1 297 ? -18.525 -2.288 43.490 1.00 89.88 297 LEU A C 1
ATOM 2352 O O . LEU A 1 297 ? -17.829 -2.340 42.481 1.00 89.88 297 LEU A O 1
ATOM 2356 N N . LEU A 1 298 ? -19.195 -1.186 43.844 1.00 89.50 298 LEU A N 1
ATOM 2357 C CA . LEU A 1 298 ? -19.170 0.057 43.065 1.00 89.50 298 LEU A CA 1
ATOM 2358 C C . LEU A 1 298 ? -17.746 0.618 42.955 1.00 89.50 298 LEU A C 1
ATOM 2360 O O . LEU A 1 298 ? -17.312 0.951 41.855 1.00 89.50 298 LEU A O 1
ATOM 2364 N N . CYS A 1 299 ? -16.987 0.645 44.055 1.00 89.38 299 CYS A N 1
ATOM 2365 C CA . CYS A 1 299 ? -15.584 1.065 44.037 1.00 89.38 299 CYS A CA 1
ATOM 2366 C C . CYS A 1 299 ? -14.724 0.173 43.128 1.00 89.38 299 CYS A C 1
ATOM 2368 O O . CYS A 1 299 ? -13.952 0.686 42.318 1.00 89.38 299 CYS A O 1
ATOM 2370 N N . THR A 1 300 ? -14.873 -1.155 43.214 1.00 92.12 300 THR A N 1
ATOM 2371 C CA . THR A 1 300 ? -14.160 -2.088 42.327 1.00 92.12 300 THR A CA 1
ATOM 2372 C C . THR A 1 300 ? -14.551 -1.877 40.865 1.00 92.12 300 THR A C 1
ATOM 2374 O O . THR A 1 300 ? -13.673 -1.847 40.008 1.00 92.12 300 THR A O 1
ATOM 2377 N N . LEU A 1 301 ? -15.837 -1.659 40.570 1.00 92.50 301 LEU A N 1
ATOM 2378 C CA . LEU A 1 301 ? -16.310 -1.377 39.215 1.00 92.50 301 LEU A CA 1
ATOM 2379 C C . LEU A 1 301 ? -15.710 -0.083 38.661 1.00 92.50 301 LEU A C 1
ATOM 2381 O O . LEU A 1 301 ? -15.262 -0.098 37.518 1.00 92.50 301 LEU A O 1
ATOM 2385 N N . VAL A 1 302 ? -15.644 1.003 39.443 1.00 91.50 302 VAL A N 1
ATOM 2386 C CA . VAL A 1 302 ? -14.981 2.253 39.020 1.00 91.50 302 VAL A CA 1
ATOM 2387 C C . VAL A 1 302 ? -13.522 1.990 38.653 1.00 91.50 302 VAL A C 1
ATOM 2389 O O . VAL A 1 302 ? -13.086 2.387 37.575 1.00 91.50 302 VAL A O 1
ATOM 2392 N N . VAL A 1 303 ? -12.781 1.275 39.506 1.00 93.44 303 VAL A N 1
ATOM 2393 C CA . VAL A 1 303 ? -11.373 0.939 39.239 1.00 93.44 303 VAL A CA 1
ATOM 2394 C C . VAL A 1 303 ? -11.242 0.095 37.970 1.00 93.44 303 VAL A C 1
ATOM 2396 O O . VAL A 1 303 ? -10.421 0.416 37.116 1.00 93.44 303 VAL A O 1
ATOM 2399 N N . CYS A 1 304 ? -12.076 -0.933 37.790 1.00 93.94 304 CYS A N 1
ATOM 2400 C CA . CYS A 1 304 ? -12.068 -1.752 36.578 1.00 93.94 304 CYS A CA 1
ATOM 2401 C C . CYS A 1 304 ? -12.364 -0.934 35.313 1.00 93.94 304 CYS A C 1
ATOM 2403 O O . CYS A 1 304 ? -11.692 -1.134 34.307 1.00 93.94 304 CYS A O 1
ATOM 2405 N N . HIS A 1 305 ? -13.322 -0.002 35.355 1.00 91.19 305 HIS A N 1
ATOM 2406 C CA . HIS A 1 305 ? -13.616 0.876 34.218 1.00 91.19 305 HIS A CA 1
ATOM 2407 C C . HIS A 1 305 ? -12.440 1.800 33.892 1.00 91.19 305 HIS A C 1
ATOM 2409 O O . HIS A 1 305 ? -12.110 1.952 32.721 1.00 91.19 305 HIS A O 1
ATOM 2415 N N . ILE A 1 306 ? -11.787 2.386 34.903 1.00 90.88 306 ILE A N 1
ATOM 2416 C CA . ILE A 1 306 ? -10.617 3.254 34.699 1.00 90.88 306 ILE A CA 1
ATOM 2417 C C . ILE A 1 306 ? -9.464 2.462 34.077 1.00 90.88 306 ILE A C 1
ATOM 2419 O O . ILE A 1 306 ? -8.933 2.888 33.057 1.00 90.88 306 ILE A O 1
ATOM 2423 N N . LEU A 1 307 ? -9.131 1.289 34.628 1.00 92.44 307 LEU A N 1
ATOM 2424 C CA . LEU A 1 307 ? -8.071 0.428 34.087 1.00 92.44 307 LEU A CA 1
ATOM 2425 C C . LEU A 1 307 ? -8.366 -0.010 32.648 1.00 92.44 307 LEU A C 1
ATOM 2427 O O . LEU A 1 307 ? -7.464 -0.101 31.820 1.00 92.44 307 LEU A O 1
ATOM 2431 N N . TYR A 1 308 ? -9.634 -0.279 32.340 1.00 91.38 308 TYR A N 1
ATOM 2432 C CA . TYR A 1 308 ? -10.041 -0.688 31.003 1.00 91.38 308 TYR A CA 1
ATOM 2433 C C . TYR A 1 308 ? -10.004 0.477 30.001 1.00 91.38 308 TYR A C 1
ATOM 2435 O O . TYR A 1 308 ? -9.567 0.298 28.866 1.00 91.38 308 TYR A O 1
ATOM 2443 N N . LEU A 1 309 ? -10.408 1.683 30.413 1.00 88.38 309 LEU A N 1
ATOM 2444 C CA . LEU A 1 309 ? -10.259 2.897 29.605 1.00 88.38 309 LEU A CA 1
ATOM 2445 C C . LEU A 1 309 ? -8.785 3.238 29.371 1.00 88.38 309 LEU A C 1
ATOM 2447 O O . LEU A 1 309 ? -8.431 3.617 28.261 1.00 88.38 309 LEU A O 1
ATOM 2451 N N . GLU A 1 310 ? -7.927 3.060 30.377 1.00 87.81 310 GLU A N 1
ATOM 2452 C CA . GLU A 1 310 ? -6.480 3.237 30.242 1.00 87.81 310 GLU A CA 1
ATOM 2453 C C . GLU A 1 310 ? -5.900 2.235 29.235 1.00 87.81 310 GLU A C 1
ATOM 2455 O O . GLU A 1 310 ? -5.216 2.639 28.296 1.00 87.81 310 GLU A O 1
ATOM 2460 N N . PHE A 1 311 ? -6.263 0.952 29.345 1.00 88.12 311 PHE A N 1
ATOM 2461 C CA . PHE A 1 311 ? -5.890 -0.073 28.367 1.00 88.12 311 PHE A CA 1
ATOM 2462 C C . PHE A 1 311 ? -6.320 0.302 26.941 1.00 88.12 311 PHE A C 1
ATOM 2464 O O . PHE A 1 311 ? -5.508 0.237 26.019 1.00 88.12 311 PHE A O 1
ATOM 2471 N N . LEU A 1 312 ? -7.570 0.739 26.752 1.00 85.06 312 LEU A N 1
ATOM 2472 C CA . LEU A 1 312 ? -8.046 1.162 25.436 1.00 85.06 312 LEU A CA 1
ATOM 2473 C C . LEU A 1 312 ? -7.371 2.448 24.948 1.00 85.06 312 LEU A C 1
ATOM 2475 O O . LEU A 1 312 ? -7.148 2.569 23.753 1.00 85.06 312 LEU A O 1
ATOM 2479 N N . SER A 1 313 ? -7.012 3.381 25.832 1.00 81.00 313 SER A N 1
ATOM 2480 C CA . SER A 1 313 ? -6.289 4.608 25.459 1.00 81.00 313 SER A CA 1
ATOM 2481 C C . SER A 1 313 ? -4.838 4.362 25.043 1.00 81.00 313 SER A C 1
ATOM 2483 O O . SER A 1 313 ? -4.253 5.167 24.329 1.00 81.00 313 SER A O 1
ATOM 2485 N N . LEU A 1 314 ? -4.249 3.246 25.485 1.00 79.12 314 LEU A N 1
ATOM 2486 C CA . LEU A 1 314 ? -2.947 2.787 25.003 1.00 79.12 314 LEU A CA 1
ATOM 2487 C C . LEU A 1 314 ? -3.060 2.073 23.652 1.00 79.12 314 LEU A C 1
ATOM 2489 O O . LEU A 1 314 ? -2.074 1.984 22.928 1.00 79.12 314 LEU A O 1
ATOM 2493 N N . TYR A 1 315 ? -4.238 1.529 23.342 1.00 76.62 315 TYR A N 1
ATOM 2494 C CA . TYR A 1 315 ? -4.494 0.800 22.105 1.00 76.62 315 TYR A CA 1
ATOM 2495 C C . TYR A 1 315 ? -4.931 1.731 20.970 1.00 76.62 315 TYR A C 1
ATOM 2497 O O . TYR A 1 315 ? -4.378 1.689 19.875 1.00 76.62 315 TYR A O 1
ATOM 2505 N N . PHE A 1 316 ? -5.920 2.579 21.238 1.00 74.19 316 PHE A N 1
ATOM 2506 C CA . PHE A 1 316 ? -6.308 3.672 20.366 1.00 74.19 316 PHE A CA 1
ATOM 2507 C C . PHE A 1 316 ? -5.415 4.858 20.713 1.00 74.19 316 PHE A C 1
ATOM 2509 O O . PHE A 1 316 ? -5.640 5.526 21.721 1.00 74.19 316 PHE A O 1
ATOM 2516 N N . GLY A 1 317 ? -4.388 5.103 19.897 1.00 63.19 317 GLY A N 1
ATOM 2517 C CA . GLY A 1 317 ? -3.628 6.349 19.972 1.00 63.19 317 GLY A CA 1
ATOM 2518 C C . GLY A 1 317 ? -4.534 7.578 19.790 1.00 63.19 317 GLY A C 1
ATOM 2519 O O . GLY A 1 317 ? -5.751 7.482 19.626 1.00 63.19 317 GLY A O 1
ATOM 2520 N N . HIS A 1 318 ? -3.951 8.775 19.752 1.00 58.31 318 HIS A N 1
ATOM 2521 C CA . HIS A 1 318 ? -4.715 10.026 19.595 1.00 58.31 318 HIS A CA 1
ATOM 2522 C C . HIS A 1 318 ? -5.313 10.225 18.181 1.00 58.31 318 HIS A C 1
ATOM 2524 O O . HIS A 1 318 ? -5.851 11.291 17.881 1.00 58.31 318 HIS A O 1
ATOM 2530 N N . SER A 1 319 ? -5.221 9.219 17.310 1.00 52.94 319 SER A N 1
ATOM 2531 C CA . SER A 1 319 ? -5.384 9.337 15.863 1.00 52.94 319 SER A CA 1
ATOM 2532 C C . SER A 1 319 ? -6.542 8.465 15.380 1.00 52.94 319 SER A C 1
ATOM 2534 O O . SER A 1 319 ? -6.357 7.341 14.932 1.00 52.94 319 SER A O 1
ATOM 2536 N N . GLY A 1 320 ? -7.759 8.993 15.478 1.00 56.25 320 GLY A N 1
ATOM 2537 C CA . GLY A 1 320 ? -8.938 8.430 14.827 1.00 56.25 320 GLY A CA 1
ATOM 2538 C C . GLY A 1 320 ? -9.811 9.561 14.300 1.00 56.25 320 GLY A C 1
ATOM 2539 O O . GLY A 1 320 ? -10.077 10.518 15.026 1.00 56.25 320 GLY A O 1
ATOM 2540 N N . SER A 1 321 ? -10.254 9.464 13.044 1.00 60.12 321 SER A N 1
ATOM 2541 C CA . SER A 1 321 ? -11.236 10.398 12.466 1.00 60.12 321 SER A CA 1
ATOM 2542 C C . SER A 1 321 ? -12.563 10.371 13.242 1.00 60.12 321 SER A C 1
ATOM 2544 O O . SER A 1 321 ? -13.253 11.385 13.352 1.00 60.12 321 SER A O 1
ATOM 2546 N N . SER A 1 322 ? -12.874 9.210 13.828 1.00 70.00 322 SER A N 1
ATOM 2547 C CA . SER A 1 322 ? -14.091 8.916 14.575 1.00 70.00 322 SER A CA 1
ATOM 2548 C C . SER A 1 322 ? -13.773 8.134 15.852 1.00 70.00 322 SER A C 1
ATOM 2550 O O . SER A 1 322 ? -12.897 7.269 15.870 1.00 70.00 322 SER A O 1
ATOM 2552 N N . CYS A 1 323 ? -14.490 8.436 16.937 1.00 78.62 323 CYS A N 1
ATOM 2553 C CA . CYS A 1 323 ? -14.316 7.769 18.228 1.00 78.62 323 CYS A CA 1
ATOM 2554 C C . CYS A 1 323 ? -15.028 6.398 18.241 1.00 78.62 323 CYS A C 1
ATOM 2556 O O . CYS A 1 323 ? -16.221 6.346 17.927 1.00 78.62 323 CYS A O 1
ATOM 2558 N N . PRO A 1 324 ? -14.357 5.305 18.655 1.00 86.31 324 PRO A N 1
ATOM 2559 C CA . PRO A 1 324 ? -14.982 3.995 18.821 1.00 86.31 324 PRO A CA 1
ATOM 2560 C C . PRO A 1 324 ? -16.219 4.008 19.729 1.00 86.31 324 PRO A C 1
ATOM 2562 O O . PRO A 1 324 ? -16.174 4.491 20.865 1.00 86.31 324 PRO A O 1
ATOM 2565 N N . LEU A 1 325 ? -17.310 3.370 19.288 1.00 86.56 325 LEU A N 1
ATOM 2566 C CA . LEU A 1 325 ? -18.547 3.256 20.077 1.00 86.56 325 LEU A CA 1
ATOM 2567 C C . LEU A 1 325 ? -18.331 2.581 21.442 1.00 86.56 325 LEU A C 1
ATOM 2569 O O . LEU A 1 325 ? -18.987 2.942 22.418 1.00 86.56 325 LEU A O 1
ATOM 2573 N N . ILE A 1 326 ? -17.391 1.635 21.536 1.00 86.06 326 ILE A N 1
ATOM 2574 C CA . ILE A 1 326 ? -17.059 0.956 22.797 1.00 86.06 326 ILE A CA 1
ATOM 2575 C C . ILE A 1 326 ? -16.522 1.927 23.861 1.00 86.06 326 ILE A C 1
ATOM 2577 O O . ILE A 1 326 ? -16.869 1.796 25.035 1.00 86.06 326 ILE A O 1
ATOM 2581 N N . LEU A 1 327 ? -15.739 2.938 23.463 1.00 86.00 327 LEU A N 1
ATOM 2582 C CA . LEU A 1 327 ? -15.232 3.966 24.377 1.00 86.00 327 LEU A CA 1
ATOM 2583 C C . LEU A 1 327 ? -16.366 4.859 24.878 1.00 86.00 327 LEU A C 1
ATOM 2585 O O . LEU A 1 327 ? -16.460 5.110 26.079 1.00 86.00 327 LEU A O 1
ATOM 2589 N N . LEU A 1 328 ? -17.255 5.292 23.978 1.00 86.06 328 LEU A N 1
ATOM 2590 C CA . LEU A 1 328 ? -18.434 6.081 24.346 1.00 86.06 328 LEU A CA 1
ATOM 2591 C C . LEU A 1 328 ? -19.338 5.311 25.314 1.00 86.06 328 LEU A C 1
ATOM 2593 O O . LEU A 1 328 ? -19.774 5.864 26.324 1.00 86.06 328 LEU A O 1
ATOM 2597 N N . GLN A 1 329 ? -19.551 4.019 25.055 1.00 87.50 329 GLN A N 1
ATOM 2598 C CA . GLN A 1 329 ? -20.315 3.150 25.943 1.00 87.50 329 GLN A CA 1
ATOM 2599 C C . GLN A 1 329 ? -19.689 3.105 27.342 1.00 87.50 329 GLN A C 1
ATOM 2601 O O . GLN A 1 329 ? -20.385 3.348 28.322 1.00 87.50 329 GLN A O 1
ATOM 2606 N N . LEU A 1 330 ? -18.382 2.854 27.452 1.00 87.19 330 LEU A N 1
ATOM 2607 C CA . LEU A 1 330 ? -17.684 2.768 28.743 1.00 87.19 330 LEU A CA 1
ATOM 2608 C C . LEU A 1 330 ? -17.655 4.093 29.516 1.00 87.19 330 LEU A C 1
ATOM 2610 O O . LEU A 1 330 ? -17.693 4.102 30.747 1.00 87.19 330 LEU A O 1
ATOM 2614 N N . GLN A 1 331 ? -17.603 5.225 28.814 1.00 86.75 331 GLN A N 1
ATOM 2615 C CA . GLN A 1 331 ? -17.721 6.537 29.448 1.00 86.75 331 GLN A CA 1
ATOM 2616 C C . GLN A 1 331 ? -19.115 6.745 30.051 1.00 86.75 331 GLN A C 1
ATOM 2618 O O . GLN A 1 331 ? -19.232 7.231 31.178 1.00 86.75 331 GLN A O 1
ATOM 2623 N N . GLU A 1 332 ? -20.175 6.358 29.338 1.00 86.81 332 GLU A N 1
ATOM 2624 C CA . GLU A 1 332 ? -21.543 6.434 29.859 1.00 86.81 332 GLU A CA 1
ATOM 2625 C C . GLU A 1 332 ? -21.776 5.459 31.021 1.00 86.81 332 GLU A C 1
ATOM 2627 O O . GLU A 1 332 ? -22.420 5.823 32.010 1.00 86.81 332 GLU A O 1
ATOM 2632 N N . THR A 1 333 ? -21.203 4.250 30.983 1.00 87.38 333 THR A N 1
ATOM 2633 C CA . THR A 1 333 ? -21.296 3.325 32.125 1.00 87.38 333 THR A CA 1
ATOM 2634 C C . THR A 1 333 ? -20.595 3.878 33.356 1.00 87.38 333 THR A C 1
ATOM 2636 O O . THR A 1 333 ? -21.175 3.845 34.441 1.00 87.38 333 THR A O 1
ATOM 2639 N N . LEU A 1 334 ? -19.412 4.477 33.202 1.00 87.25 334 LEU A N 1
ATOM 2640 C CA . LEU A 1 334 ? -18.687 5.103 34.307 1.00 87.25 334 LEU A CA 1
ATOM 2641 C C . LEU A 1 334 ? -19.471 6.273 34.931 1.00 87.25 334 LEU A C 1
ATOM 2643 O O . LEU A 1 334 ? -19.551 6.366 36.158 1.00 87.25 334 LEU A O 1
ATOM 2647 N N . LYS A 1 335 ? -20.110 7.125 34.112 1.00 86.00 335 LYS A N 1
ATOM 2648 C CA . LYS A 1 335 ? -21.003 8.202 34.595 1.00 86.00 335 LYS A CA 1
ATOM 2649 C C . LYS A 1 335 ? -22.209 7.659 35.366 1.00 86.00 335 LYS A C 1
ATOM 2651 O O . LYS A 1 335 ? -22.680 8.293 36.310 1.00 86.00 335 LYS A O 1
ATOM 2656 N N . ASN A 1 336 ? -22.733 6.502 34.970 1.00 83.25 336 ASN A N 1
ATOM 2657 C CA . ASN A 1 336 ? -23.837 5.867 35.686 1.00 83.25 336 ASN A CA 1
ATOM 2658 C C . ASN A 1 336 ? -23.381 5.293 37.033 1.00 83.25 336 ASN A C 1
ATOM 2660 O O . ASN A 1 336 ? -24.074 5.487 38.031 1.00 83.25 336 ASN A O 1
ATOM 2664 N N . VAL A 1 337 ? -22.198 4.669 37.099 1.00 83.56 337 VAL A N 1
ATOM 2665 C CA . VAL A 1 337 ? -21.624 4.189 38.369 1.00 83.56 337 VAL A CA 1
ATOM 2666 C C . VAL A 1 337 ? -21.415 5.346 39.349 1.00 83.56 337 VAL A C 1
ATOM 2668 O O . VAL A 1 337 ? -21.779 5.214 40.518 1.00 83.56 337 VAL A O 1
ATOM 2671 N N . SER A 1 338 ? -20.883 6.489 38.897 1.00 79.12 338 SER A N 1
ATOM 2672 C CA . SER A 1 338 ? -20.663 7.645 39.778 1.00 79.12 338 SER A CA 1
ATOM 2673 C C . SER A 1 338 ? -21.974 8.219 40.324 1.00 79.12 338 SER A C 1
ATOM 2675 O O . SER A 1 338 ? -22.091 8.409 41.532 1.00 79.12 338 SER A O 1
ATOM 2677 N N . ARG A 1 339 ? -23.006 8.368 39.481 1.00 80.00 339 ARG A N 1
ATOM 2678 C CA . ARG A 1 339 ? -24.356 8.773 39.924 1.00 80.00 339 ARG A CA 1
ATOM 2679 C C . ARG A 1 339 ? -24.965 7.798 40.940 1.00 80.00 339 ARG A C 1
ATOM 2681 O O . ARG A 1 339 ? -25.614 8.224 41.898 1.00 80.00 339 ARG A O 1
ATOM 2688 N N . CYS A 1 340 ? -24.769 6.493 40.748 1.00 72.50 340 CYS A N 1
ATOM 2689 C CA . CYS A 1 340 ? -25.227 5.469 41.693 1.00 72.50 340 CYS A CA 1
ATOM 2690 C C . CYS A 1 340 ? -24.471 5.512 43.030 1.00 72.50 340 CYS A C 1
ATOM 2692 O O . CYS A 1 340 ? -25.045 5.186 44.070 1.00 72.50 340 CYS A O 1
ATOM 2694 N N . ASN A 1 341 ? -23.199 5.913 43.018 1.00 76.94 341 ASN A N 1
ATOM 2695 C CA . ASN A 1 341 ? -22.409 6.089 44.231 1.00 76.94 341 ASN A CA 1
ATOM 2696 C C . ASN A 1 341 ? -22.879 7.313 45.037 1.00 76.94 341 ASN A C 1
ATOM 2698 O O . ASN A 1 341 ? -23.088 7.203 46.243 1.00 76.94 341 ASN A O 1
ATOM 2702 N N . ASP A 1 342 ? -23.134 8.442 44.364 1.00 73.94 342 ASP A N 1
ATOM 2703 C CA . ASP A 1 342 ? -23.631 9.671 45.004 1.00 73.94 342 ASP A CA 1
ATOM 2704 C C . ASP A 1 342 ? -25.003 9.457 45.662 1.00 73.94 342 ASP A C 1
ATOM 2706 O O . ASP A 1 342 ? -25.219 9.836 46.813 1.00 73.94 342 ASP A O 1
ATOM 2710 N N . THR A 1 343 ? -25.919 8.778 44.964 1.00 71.31 343 THR A N 1
ATOM 2711 C CA . THR A 1 343 ? -27.240 8.419 45.516 1.00 71.31 343 THR A CA 1
ATOM 2712 C C . THR A 1 343 ? -27.130 7.471 46.708 1.00 71.31 343 THR A C 1
ATOM 2714 O O . THR A 1 343 ? -27.766 7.704 47.732 1.00 71.31 343 THR A O 1
ATOM 2717 N N . SER A 1 344 ? -26.265 6.453 46.633 1.00 65.19 344 SER A N 1
ATOM 2718 C CA . SER A 1 344 ? -26.038 5.536 47.759 1.00 65.19 344 SER A CA 1
ATOM 2719 C C . SER A 1 344 ? -25.455 6.244 48.989 1.00 65.19 344 SER A C 1
ATOM 2721 O O . SE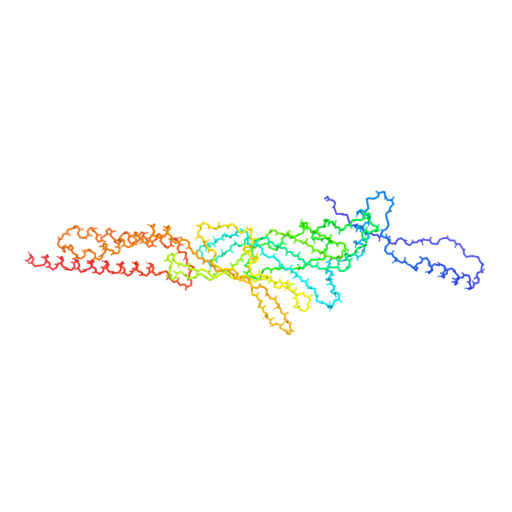R A 1 344 ? -25.759 5.852 50.116 1.00 65.19 344 SER A O 1
ATOM 2723 N N . TYR A 1 345 ? -24.615 7.265 48.795 1.00 71.06 345 TYR A N 1
ATOM 2724 C CA . TYR A 1 345 ? -24.052 8.061 49.885 1.00 71.06 345 TYR A CA 1
ATOM 2725 C C . TYR A 1 345 ? -25.110 8.937 50.572 1.00 71.06 345 TYR A C 1
ATOM 2727 O O . TYR A 1 345 ? -25.143 8.998 51.804 1.00 71.06 345 TYR A O 1
ATOM 2735 N N . GLU A 1 346 ? -25.992 9.583 49.804 1.00 74.62 346 GLU A N 1
ATOM 2736 C CA . GLU A 1 346 ? -27.086 10.382 50.373 1.00 74.62 346 GLU A CA 1
ATOM 2737 C C . GLU A 1 346 ? -28.114 9.507 51.115 1.00 74.62 346 GLU A C 1
ATOM 2739 O O . GLU A 1 346 ? -28.531 9.872 52.215 1.00 74.62 346 GLU A O 1
ATOM 2744 N N . ASP A 1 347 ? -28.442 8.312 50.608 1.00 69.25 347 ASP A N 1
ATOM 2745 C CA . ASP A 1 347 ? -29.324 7.359 51.305 1.00 69.25 347 ASP A CA 1
ATOM 2746 C C . ASP A 1 347 ? -28.745 6.934 52.668 1.00 69.25 347 ASP A C 1
ATOM 2748 O O . ASP A 1 347 ? -29.435 6.977 53.691 1.00 69.25 347 ASP A O 1
ATOM 2752 N N . LEU A 1 348 ? -27.447 6.605 52.717 1.00 66.12 348 LEU A N 1
ATOM 2753 C CA . LEU A 1 348 ? -26.737 6.295 53.966 1.00 66.12 348 LEU A CA 1
ATOM 2754 C C . LEU A 1 348 ? -26.730 7.487 54.932 1.00 66.12 348 LEU A C 1
ATOM 2756 O O . LEU A 1 348 ? -26.907 7.313 56.142 1.00 66.12 348 LEU A O 1
ATOM 2760 N N . ARG A 1 349 ? -26.537 8.711 54.422 1.00 72.75 349 ARG A N 1
ATOM 2761 C CA . ARG A 1 349 ? -26.582 9.931 55.240 1.00 72.75 349 ARG A CA 1
ATOM 2762 C C . ARG A 1 349 ? -27.968 10.125 55.857 1.00 72.75 349 ARG A C 1
ATOM 2764 O O . ARG A 1 349 ? -28.047 10.412 57.054 1.00 72.75 349 ARG A O 1
ATOM 2771 N N . HIS A 1 350 ? -29.037 9.952 55.081 1.00 76.31 350 HIS A N 1
ATOM 2772 C CA . HIS A 1 350 ? -30.411 10.057 55.572 1.00 76.31 350 HIS A CA 1
ATOM 2773 C C . HIS A 1 350 ? -30.738 8.983 56.617 1.00 76.31 350 HIS A C 1
ATOM 2775 O O . HIS A 1 350 ? -31.345 9.297 57.640 1.00 76.31 350 HIS A O 1
ATOM 2781 N N . GLU A 1 351 ? -30.281 7.742 56.429 1.00 71.69 351 GLU A N 1
ATOM 2782 C CA . GLU A 1 351 ? -30.519 6.659 57.390 1.00 71.69 351 GLU A CA 1
ATOM 2783 C C . GLU A 1 351 ? -29.787 6.885 58.728 1.00 71.69 351 GLU A C 1
ATOM 2785 O O . GLU A 1 351 ? -30.334 6.628 59.803 1.00 71.69 351 GLU A O 1
ATOM 2790 N N . VAL A 1 352 ? -28.562 7.425 58.687 1.00 72.44 352 VAL A N 1
ATOM 2791 C CA . VAL A 1 352 ? -27.807 7.811 59.892 1.00 72.44 352 VAL A CA 1
ATOM 2792 C C . VAL A 1 352 ? -28.458 8.997 60.606 1.00 72.44 352 VAL A C 1
ATOM 2794 O O . VAL A 1 352 ? -28.473 9.031 61.837 1.00 72.44 352 VAL A O 1
ATOM 2797 N N . GLN A 1 353 ? -29.000 9.965 59.860 1.00 73.56 353 GLN A N 1
ATOM 2798 C CA . GLN A 1 353 ? -29.739 11.092 60.436 1.00 73.56 353 GLN A CA 1
ATOM 2799 C C . GLN A 1 353 ? -31.067 10.655 61.065 1.00 73.56 353 GLN A C 1
ATOM 2801 O O . GLN A 1 353 ? -31.417 11.184 62.109 1.00 73.56 353 GLN A O 1
ATOM 2806 N N . ALA A 1 354 ? -31.767 9.674 60.488 1.00 70.94 354 ALA A N 1
ATOM 2807 C CA . ALA A 1 354 ? -33.028 9.151 61.022 1.00 70.94 354 ALA A CA 1
ATOM 2808 C C . ALA A 1 354 ? -32.863 8.282 62.288 1.00 70.94 354 ALA A C 1
ATOM 2810 O O . ALA A 1 354 ? -33.834 8.056 63.007 1.00 70.94 354 ALA A O 1
ATOM 2811 N N . LYS A 1 355 ? -31.652 7.771 62.556 1.00 70.00 355 LYS A N 1
ATOM 2812 C CA . LYS A 1 355 ? -31.316 6.990 63.764 1.00 70.00 355 LYS A CA 1
ATOM 2813 C C . LYS A 1 355 ? -30.767 7.843 64.923 1.00 70.00 355 LYS A C 1
ATOM 2815 O O . LYS A 1 355 ? -30.486 7.281 65.982 1.00 70.00 355 LYS A O 1
ATOM 2820 N N . LYS A 1 356 ? -30.586 9.153 64.729 1.00 58.16 356 LYS A N 1
ATOM 2821 C CA . LYS A 1 356 ? -30.268 10.134 65.782 1.00 58.16 356 LYS A CA 1
ATOM 2822 C C . LYS A 1 356 ? -31.531 10.860 66.212 1.00 58.16 356 LYS A C 1
ATOM 2824 O O . LYS A 1 356 ? -31.604 11.180 67.418 1.00 58.16 356 LYS A O 1
#

pLDDT: mean 77.66, std 17.64, range [25.58, 96.81]

InterPro domains:
  IPR006201 Neurotransmitter-gated ion-channel [PTHR18945] (56-302)
  IPR006202 Neurotransmitter-gated ion-channel ligand-binding domain [PF02931] (56-262)
  IPR036734 Neurotransmitter-gated ion-channel ligand-binding domain superfamily [G3DSA:2.70.170.10] (46-271)
  IPR036734 Neurotransmitter-gated ion-channel ligand-binding domain superfamily [SSF63712] (56-262)

Sequence (356 aa):
MFTGACGISCGAPQLSGGCSAGMDLNTIAFCFLLTCLQLGCCRSECKSSAPETELDRLKRELFCGYENSIKPESRWGNTTLVHMYLLLRRFTLVSDNCERDIIILSFISMQVWEDERLTWDPLLYGNIRRFSINYSSIWTPQIGWITQDADNDRLYMGMIPCLLEWFGRVMCISWSSFHANCESDLTHWPYDSHICEALLAPWLLQSREVELLPMNSDMVLAGAYQPNTEWAVLNAGVGRRSEMFENATFDYTEVTLTLQRHSATYEATVVIPALVLFVLTLASPWIEAGCPTRLSLLCTLVVCHILYLEFLSLYFGHSGSSCPLILLQLQETLKNVSRCNDTSYEDLRHEVQAKK

Foldseek 3Di:
DDDDDDDDDDDDDDDDDDDDDDDDPVVVVVVVVVVCVVVVDPPVPLDDDDDDALVVVLVSVLLPPADQVDAAADPVGLEWEKEKFWAFQEKDFDDDQADATKIKTKTWIKIKTFHQSNADDCVSRVNDFKDKDFPQSHHDFQKDWPQADDPDDDPPRRGWIWMAGNRRMIMTIDIDIGIWGKAWAQAAPPFTKIKTKIKMFGDPDFCRNYPHDWDDQVSHHPPNYDDDPFKDWPGWDWDWDWDADPNTITIIIMIMTMITTPRPVCCVPPVVVLVVLLVLLVCLVVDDLPDVVSVVSLVVSLVVLVVSLVVVCSVDRPDHPDDYPSNVVSVVSNVSSVVVNVVSVVVVVVVVVVVD

Organism: Coptotermes formosanus (NCBI:txid36987)

Secondary structure (DSSP, 8-state):
-----------PPP------S---HHHHHHHHHHHHHHHS---------S---HHHHHHHHHHTT--TTSPPPBTTBSPEEEEEEEEEEEEEEEE-TTS-EEEEEEEEEEEEEEEEEEE--GGGTTT--EEEEEGGGS----EEESSS-TTS-S---TT-EEEEETEEEEEEEEEEEEEEEEEEE-TTTTS-EEEEEEEEEETT--TTTEEEEPPPGGGTTTTTPPPPSSEEEEEEEEEEEEEEETTEEEEEEEEEEEEEE--HHHIIIIIHHHHHHHHHHHHGGGS-TT-HHHHHHHHHHHHHHHHHHHHHHHHS-S--SS--HHHHHHHHHHHHHHHHHHHHHHHHHHHHHHT-